Protein 2YV7 (pdb70)

Sequence (235 aa):
GSSKFDVPEIELIIKASTIDGRRKGACLFCQEYFMDLYLLAELKTISLKVTTVDMQKPPNFEATHPPILIDNGLAILENEKIERHIMKNIPGGYNLFVQDKEVATLIENLYVKLKLMLVKKDEAKNNALLSHLRKINDHLSARNTRFLTGDTMCCFDCELMPRLQHIRVAGKYFVDFEIPTHLTALWRYMYHMYQLDAFTQSCPADQDIINHYKLQQSLKELETPTFTTYIPIDI

CATH classification: 3.40.30.10 (+1 more: 1.20.1050.10)

Nearest PDB structures (foldseek):
  2yv7-assembly1_A  TM=1.004E+00  e=8.165E-45  Drosophila melanogaster
  2yv9-assembly1_B  TM=9.455E-01  e=5.064E-20  Caenorhabditis elegans
  2yv9-assembly1_A  TM=8.974E-01  e=4.040E-20  Caenorhabditis elegans
  5elg-assembly1_A  TM=8.789E-01  e=1.381E-11  Arabidopsis thaliana
  5lol-assembly1_A  TM=8.621E-01  e=1.322E-10  Arabidopsis thaliana

Foldseek 3Di:
DDPVPAQWEKEWEAEPFPFPQPFGFQDLLSLLLLLLVVVLVVVVNYHYHYHYGHVVDGPLQPPAHDGWMATPNDIRGDSVVSLVCQLPPGPVNVVQADDDVPLVVLCPPLQVLLVVCLVAPDVVSLVVSLVSLLSQLVQLVVVVALDNPHVDHHSSRSSPLSSVQLCDLSVCVRHNRDRDQVSPSSLSSLLVLVVDCSNVVSHGFSVNSNVVVCVVVVHDYPDDGDGDRDRPDDD

Radius of gyration: 18.05 Å; Cα contacts (8 Å, |Δi|>4): 337; chains: 1; bounding box: 41×55×50 Å

Solvent-accessible surface area: 12599 Å² total; per-residue (Å²): 136,55,92,164,145,106,76,60,92,1,29,0,17,4,65,8,2,70,39,37,20,191,56,62,12,5,16,12,83,5,6,5,2,17,0,0,0,55,14,0,25,90,126,166,37,6,43,43,100,52,44,52,18,38,68,141,170,78,166,179,59,176,91,34,105,8,0,4,0,32,29,150,77,104,38,22,65,99,48,143,112,0,53,149,17,0,44,94,97,6,62,20,0,140,125,9,22,57,169,24,185,112,0,43,97,31,6,108,98,2,37,63,63,0,89,83,0,7,105,132,138,46,119,76,85,7,74,47,0,43,56,13,0,114,123,0,8,63,22,7,62,88,84,121,44,104,11,0,35,16,106,108,11,0,8,29,0,0,48,0,0,0,22,0,1,0,1,19,8,0,0,81,109,38,5,106,12,110,7,32,69,120,2,60,7,0,6,84,2,0,79,26,0,26,103,29,78,0,3,58,93,3,6,1,4,18,17,3,0,27,10,53,1,33,76,104,61,102,79,174,155,175,117,103,46,74,105,27,72,112,36,64,46,146,90

GO terms:
  GO:0005254 chloride channel activity (F, IDA)
  GO:0031966 mitochondrial membrane (C, IDA)
  GO:0005509 calcium ion binding (F, IDA)
  GO:0008289 lipid binding (F, IDA)
  GO:0097305 response to alcohol (P, IDA)
  GO:0048060 negative gravitaxis (P, IDA)
  GO:0006821 chloride transport (P, IDA)
  GO:0016020 membrane (C, IC)
  GO:0005654 nucleoplasm (C, HDA)
  GO:0005829 cytosol (C, HDA)
  GO:0005739 mitochondrion (C, EXP)

Organism: Drosophila melanogaster (NCBI:txid7227)

InterPro domains:
  IPR036249 Thioredoxin-like superfamily [SSF52833] (29-110)
  IPR036282 Glutathione S-transferase, C-terminal domain superfamily [SSF47616] (122-231)
  IPR053823 CLIC, N-terminal domain [PF22441] (21-104)
  IPR053823 CLIC, N-terminal domain [cd03061] (18-112)

Secondary structure (DSSP, 8-state):
--GGGPPPEEEEEEEB-TTTSSSB---HHHHHHHHHHHHHHHTTSSEEEEEEE-TTS----TTPPSPEEEETTEEE-SHHHHHHHHHHHSTTHHHHS---HHHHHHHTTHHHHHHHHHTS--HHHHHHHHHHHHHHHHHHHHHT-SSSSSSS--HHHHHHHHHHHHHHHHHHHHH-----TT-HHHHHHHHHHHT-HHHHHHPPPHHHHHHHHHHHHT----PPP------SS--

B-factor: mean 37.12, std 13.63, range [17.23, 86.83]

Structure (mmCIF, N/CA/C/O backbone):
data_2YV7
#
_entry.id   2YV7
#
_cell.length_a   39.393
_cell.length_b   63.451
_cell.length_c   114.122
_cell.angle_alpha   90.00
_cell.angle_beta   90.00
_cell.angle_gamma   90.00
#
_symmetry.space_group_name_H-M   'P 21 21 21'
#
loop_
_entity.id
_entity.type
_entity.pdbx_description
1 polymer CG10997-PA
2 non-polymer 'CALCIUM ION'
3 non-polymer 'IODIDE ION'
4 water water
#
loop_
_atom_site.group_PDB
_atom_site.id
_atom_site.type_symbol
_atom_site.label_atom_id
_atom_site.label_alt_id
_atom_site.label_comp_id
_atom_site.label_asym_id
_atom_site.label_entity_id
_atom_site.label_seq_id
_atom_site.pdbx_PDB_ins_code
_atom_site.Cartn_x
_atom_site.Cartn_y
_atom_site.Cartn_z
_atom_site.occupancy
_atom_site.B_iso_or_equiv
_atom_site.auth_seq_id
_atom_site.auth_comp_id
_atom_site.auth_asym_id
_atom_site.auth_atom_id
_atom_site.pdbx_PDB_model_num
ATOM 1 N N . GLY A 1 14 ? 14.105 27.291 30.177 1.00 68.01 14 GLY A N 1
ATOM 2 C CA . GLY A 1 14 ? 13.805 28.239 31.296 1.00 66.61 14 GLY A CA 1
ATOM 3 C C . GLY A 1 14 ? 13.632 27.591 32.662 1.00 64.80 14 GLY A C 1
ATOM 4 O O . GLY A 1 14 ? 14.312 27.967 33.617 1.00 68.73 14 GLY A O 1
ATOM 5 N N . SER A 1 15 ? 12.732 26.612 32.753 1.00 58.24 15 SER A N 1
ATOM 6 C CA . SER A 1 15 ? 12.387 25.963 34.022 1.00 52.85 15 SER A CA 1
ATOM 7 C C . SER A 1 15 ? 12.039 24.509 33.719 1.00 50.74 15 SER A C 1
ATOM 8 O O . SER A 1 15 ? 11.502 24.215 32.650 1.00 47.31 15 SER A O 1
ATOM 11 N N . SER A 1 16 ? 12.331 23.617 34.670 1.00 45.34 16 SER A N 1
ATOM 12 C CA . SER A 1 16 ? 11.893 22.243 34.602 1.00 39.62 16 SER A CA 1
ATOM 13 C C . SER A 1 16 ? 10.360 22.157 34.572 1.00 34.64 16 SER A C 1
ATOM 14 O O . SER A 1 16 ? 9.798 21.212 34.063 1.00 35.79 16 SER A O 1
ATOM 17 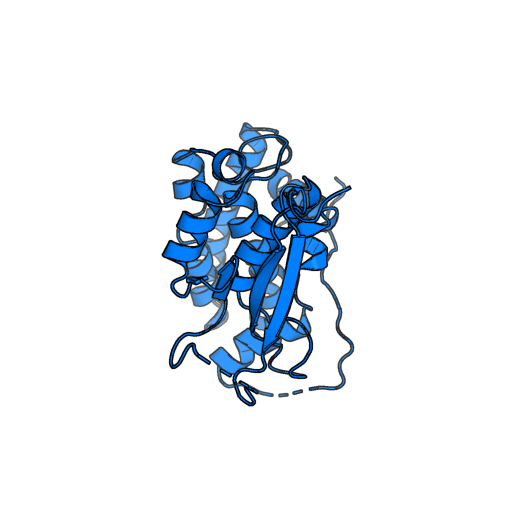N N . LYS A 1 17 ? 9.699 23.165 35.109 1.00 30.64 17 LYS A N 1
ATOM 18 C CA . LYS A 1 17 ? 8.248 23.271 35.060 1.00 31.32 17 LYS A CA 1
ATOM 19 C C . LYS A 1 17 ? 7.617 23.036 33.669 1.00 26.82 17 LYS A C 1
ATOM 20 O O . LYS A 1 17 ? 6.468 22.585 33.569 1.00 30.16 17 LYS A O 1
ATOM 26 N N . PHE A 1 18 ? 8.359 23.355 32.603 1.00 27.39 18 PHE A N 1
ATOM 27 C CA . PHE A 1 18 ? 7.866 23.213 31.223 1.00 33.21 18 PHE A CA 1
ATOM 28 C C . PHE A 1 18 ? 8.284 21.923 30.525 1.00 39.91 18 PHE A C 1
ATOM 29 O O . PHE A 1 18 ? 7.894 21.695 29.377 1.00 39.13 18 PHE A O 1
ATOM 37 N N . ASP A 1 19 ? 9.099 21.099 31.190 1.00 40.95 19 ASP A N 1
ATOM 38 C CA . ASP A 1 19 ? 9.491 19.809 30.607 1.00 45.83 19 ASP A CA 1
ATOM 39 C C . ASP A 1 19 ? 8.240 19.035 30.143 1.00 40.71 19 ASP A C 1
ATOM 40 O O . ASP A 1 19 ? 7.283 18.896 30.925 1.00 43.45 19 ASP A O 1
ATOM 45 N N . VAL A 1 20 ? 8.217 18.531 28.898 1.00 44.61 20 VAL A N 1
ATOM 46 C CA . VAL A 1 20 ? 7.106 17.622 28.532 1.00 45.75 20 VAL A CA 1
ATOM 47 C C . VAL A 1 20 ? 7.325 16.355 29.323 1.00 42.28 20 VAL A C 1
ATOM 48 O O . VAL A 1 20 ? 8.457 16.085 29.709 1.00 43.63 20 VAL A O 1
ATOM 52 N N . PRO A 1 21 ? 6.255 15.603 29.605 1.00 45.14 21 PRO A N 1
ATOM 53 C CA . PRO A 1 21 ? 6.363 14.349 30.363 1.00 46.68 21 PRO A CA 1
ATOM 54 C C . PRO A 1 21 ? 7.238 13.287 29.695 1.00 51.11 21 PRO A C 1
ATOM 55 O O . PRO A 1 21 ? 7.215 13.122 28.466 1.00 46.95 21 PRO A O 1
ATOM 59 N N . GLU A 1 22 ? 8.015 12.571 30.494 1.00 50.86 22 GLU A N 1
ATOM 60 C CA . GLU A 1 22 ? 8.710 11.411 29.954 1.00 50.57 22 GLU A CA 1
ATOM 61 C C . GLU A 1 22 ? 7.888 10.162 30.221 1.00 48.39 22 GLU A C 1
ATOM 62 O O . GLU A 1 22 ? 7.619 9.821 31.369 1.00 43.24 22 GLU A O 1
ATOM 68 N N . ILE A 1 23 ? 7.487 9.473 29.154 1.00 44.21 23 ILE A N 1
ATOM 69 C CA . ILE A 1 23 ? 6.820 8.184 29.333 1.00 39.14 23 ILE A CA 1
ATOM 70 C C . ILE A 1 23 ? 7.816 7.079 29.086 1.00 35.27 23 ILE A C 1
ATOM 71 O O . ILE A 1 23 ? 8.595 7.164 28.135 1.00 35.83 23 ILE A O 1
ATOM 76 N N . GLU A 1 24 ? 7.786 6.054 29.951 1.00 32.09 24 GLU A N 1
ATOM 77 C CA . GLU A 1 24 ? 8.632 4.872 29.807 1.00 36.22 24 GLU A CA 1
ATOM 78 C C . GLU A 1 24 ? 7.765 3.679 29.422 1.00 33.05 24 GLU A C 1
ATOM 79 O O . GLU A 1 24 ? 6.778 3.390 30.089 1.00 34.14 24 GLU A O 1
ATOM 85 N N . LEU A 1 25 ? 8.107 3.016 28.313 1.00 35.76 25 LEU A N 1
ATOM 86 C CA . LEU A 1 25 ? 7.417 1.792 27.934 1.00 30.91 25 LEU A CA 1
ATOM 87 C C . LEU A 1 25 ? 8.363 0.598 28.119 1.00 29.04 25 LEU A C 1
ATOM 88 O O . LEU A 1 25 ? 9.413 0.534 27.502 1.00 29.34 25 LEU A O 1
ATOM 93 N N . ILE A 1 26 ? 7.985 -0.312 29.002 1.00 28.35 26 ILE A N 1
ATOM 94 C CA . ILE A 1 26 ? 8.759 -1.545 29.128 1.00 27.94 26 ILE A CA 1
ATOM 95 C C . ILE A 1 26 ? 8.246 -2.577 28.136 1.00 30.06 26 ILE A C 1
ATOM 96 O O . ILE A 1 26 ? 7.050 -2.881 28.122 1.00 31.92 26 ILE A O 1
ATOM 101 N N . ILE A 1 27 ? 9.161 -3.157 27.352 1.00 29.47 27 ILE A N 1
ATOM 102 C CA . ILE A 1 27 ? 8.789 -4.187 26.346 1.00 30.82 27 ILE A CA 1
ATOM 103 C C . ILE A 1 27 ? 9.589 -5.498 26.499 1.00 33.96 27 ILE A C 1
ATOM 104 O O . ILE A 1 27 ? 10.658 -5.498 27.065 1.00 34.19 27 ILE A O 1
ATOM 109 N N . LYS A 1 28 ? 9.060 -6.601 25.972 1.00 32.60 28 LYS A N 1
ATOM 110 C CA . LYS A 1 28 ? 9.688 -7.921 26.033 1.00 35.06 28 LYS A CA 1
ATOM 111 C C . LYS A 1 28 ? 10.794 -7.951 24.997 1.00 37.01 28 LYS A C 1
ATOM 112 O O . LYS A 1 28 ? 10.603 -7.460 23.862 1.00 34.50 28 LYS A O 1
ATOM 118 N N . ALA A 1 29 ? 11.950 -8.478 25.406 1.00 31.25 29 ALA A N 1
ATOM 119 C CA . ALA A 1 29 ? 13.098 -8.662 24.546 1.00 29.68 29 ALA A CA 1
ATOM 120 C C . ALA A 1 29 ? 12.921 -9.893 23.694 1.00 30.29 29 ALA A C 1
ATOM 121 O O . ALA A 1 29 ? 12.233 -10.849 24.072 1.00 34.75 29 ALA A O 1
ATOM 123 N N . SER A 1 30 ? 13.593 -9.839 22.561 1.00 32.62 30 SER A N 1
ATOM 124 C CA . SER A 1 30 ? 13.878 -10.986 21.740 1.00 33.27 30 SER A CA 1
ATOM 125 C C . SER A 1 30 ? 14.332 -12.156 22.599 1.00 37.20 30 SER A C 1
ATOM 126 O O . SER A 1 30 ? 15.151 -12.019 23.493 1.00 41.13 30 SER A O 1
ATOM 129 N N . THR A 1 31 ? 13.802 -13.295 22.233 1.00 39.19 31 THR A N 1
ATOM 130 C CA . THR A 1 31 ? 14.053 -14.578 22.803 1.00 46.33 31 THR A CA 1
ATOM 131 C C . THR A 1 31 ? 15.265 -15.220 22.132 1.00 44.65 31 THR A C 1
ATOM 132 O O . THR A 1 31 ? 15.674 -16.299 22.509 1.00 51.20 31 THR A O 1
ATOM 136 N N . ILE A 1 32 ? 15.844 -14.547 21.148 1.00 40.70 32 ILE A N 1
ATOM 137 C CA . ILE A 1 32 ? 17.106 -15.003 20.548 1.00 40.89 32 ILE A CA 1
ATOM 138 C C . ILE A 1 32 ? 18.309 -14.389 21.251 1.00 44.96 32 ILE A C 1
ATOM 139 O O . ILE A 1 32 ? 19.227 -15.115 21.649 1.00 46.94 32 ILE A O 1
ATOM 144 N N . ASP A 1 33 ? 18.337 -13.073 21.407 1.00 41.88 33 ASP A N 1
ATOM 145 C CA . ASP A 1 33 ? 19.518 -12.463 22.011 1.00 43.20 33 ASP A CA 1
ATOM 146 C C . ASP A 1 33 ? 19.292 -11.739 23.346 1.00 43.01 33 ASP A C 1
ATOM 147 O O . ASP A 1 33 ? 20.238 -11.283 23.976 1.00 48.89 33 ASP A O 1
ATOM 152 N N . GLY A 1 34 ? 18.042 -11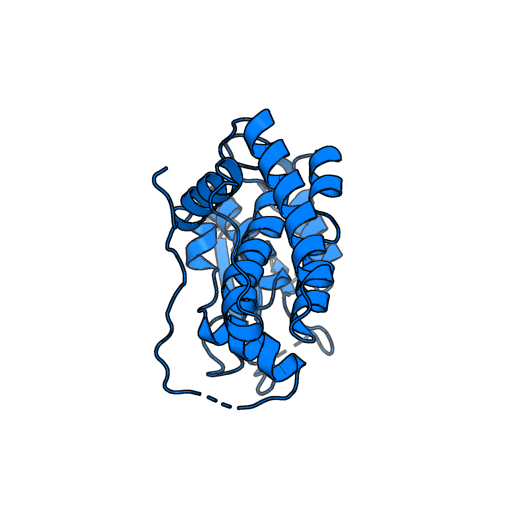.604 23.745 1.00 38.25 34 GLY A N 1
ATOM 153 C CA . GLY A 1 34 ? 17.714 -10.931 24.981 1.00 37.82 34 GLY A CA 1
ATOM 154 C C . GLY A 1 34 ? 17.919 -9.428 25.004 1.00 40.18 34 GLY A C 1
ATOM 155 O O . GLY A 1 34 ? 17.738 -8.807 26.043 1.00 43.82 34 GLY A O 1
ATOM 156 N N . ARG A 1 35 ? 18.291 -8.842 23.869 1.00 41.72 35 ARG A N 1
ATOM 157 C CA . ARG A 1 35 ? 18.545 -7.408 23.798 1.00 43.32 35 ARG A CA 1
ATOM 158 C C . ARG A 1 35 ? 17.681 -6.676 22.772 1.00 42.33 35 ARG A C 1
ATOM 159 O O . ARG A 1 35 ? 17.210 -5.585 23.033 1.00 40.13 35 ARG A O 1
ATOM 167 N N . ARG A 1 36 ? 17.512 -7.267 21.594 1.00 35.57 36 ARG A N 1
ATOM 168 C CA . ARG A 1 36 ? 16.669 -6.680 20.559 1.00 36.15 36 ARG A CA 1
ATOM 169 C C . ARG A 1 36 ? 15.225 -6.634 21.035 1.00 33.98 36 ARG A C 1
ATOM 170 O O . ARG A 1 36 ? 14.818 -7.442 21.849 1.00 31.16 36 ARG A O 1
ATOM 178 N N . LYS A 1 37 ? 14.447 -5.700 20.514 1.00 31.34 37 LYS A N 1
ATOM 179 C CA . LYS A 1 37 ? 13.016 -5.732 20.826 1.00 30.51 37 LYS A CA 1
ATOM 180 C C . LYS A 1 37 ? 12.428 -7.092 20.406 1.00 33.67 37 LYS A C 1
ATOM 181 O O . LYS A 1 37 ? 12.859 -7.642 19.399 1.00 31.46 37 LYS A O 1
ATOM 187 N N . GLY A 1 38 ? 11.430 -7.602 21.133 1.00 30.71 38 GLY A N 1
ATOM 188 C CA . GLY A 1 38 ? 10.810 -8.900 20.802 1.00 33.38 38 GLY A CA 1
ATOM 189 C C . GLY A 1 38 ? 9.581 -8.683 19.911 1.00 30.52 38 GLY A C 1
ATOM 190 O O . GLY A 1 38 ? 9.350 -7.583 19.395 1.00 26.70 38 GLY A O 1
ATOM 191 N N . ALA A 1 39 ? 8.784 -9.722 19.776 1.00 26.82 39 ALA A N 1
ATOM 192 C CA . ALA A 1 39 ? 7.682 -9.732 18.778 1.00 28.59 39 ALA A CA 1
ATOM 193 C C . ALA A 1 39 ? 6.265 -9.621 19.332 1.00 31.84 39 ALA A C 1
ATOM 194 O O . ALA A 1 39 ? 5.285 -9.914 18.601 1.00 29.82 39 ALA A O 1
ATOM 196 N N . CYS A 1 40 ? 6.123 -9.152 20.576 1.00 29.25 40 CYS A N 1
ATOM 197 C CA . CYS A 1 40 ? 4.792 -9.036 21.235 1.00 24.35 40 CYS A CA 1
ATOM 198 C C . CYS A 1 40 ? 3.977 -8.000 20.459 1.00 25.89 40 CYS A C 1
ATOM 199 O O . CYS A 1 40 ? 4.462 -6.887 20.232 1.00 24.86 40 CYS A O 1
ATOM 202 N N . LEU A 1 41 ? 2.758 -8.372 20.032 1.00 22.85 41 LEU A N 1
ATOM 203 C CA . LEU A 1 41 ? 1.918 -7.399 19.313 1.00 24.90 41 LEU A CA 1
ATOM 204 C C . LEU A 1 41 ? 1.474 -6.198 20.190 1.00 24.39 41 LEU A C 1
ATOM 205 O O . LEU A 1 41 ? 1.273 -5.094 19.695 1.00 24.79 41 LEU A O 1
ATOM 210 N N . PHE A 1 42 ? 1.213 -6.474 21.459 1.00 26.24 42 PHE A N 1
ATOM 211 C CA . PHE A 1 42 ? 0.847 -5.378 22.401 1.00 24.77 42 PHE A CA 1
ATOM 212 C C . PHE A 1 42 ? 1.978 -4.403 22.594 1.00 26.94 42 PHE A C 1
ATOM 213 O O . PHE A 1 42 ? 1.777 -3.206 22.491 1.00 27.38 42 PHE A O 1
ATOM 221 N N . CYS A 1 43 ? 3.192 -4.908 22.811 1.00 26.46 43 CYS A N 1
ATOM 222 C CA . CYS A 1 43 ? 4.350 -4.009 22.876 1.00 24.23 43 CYS A CA 1
ATOM 223 C C . CYS A 1 43 ? 4.422 -3.186 21.607 1.00 26.36 43 CYS A C 1
ATOM 224 O O . CYS A 1 43 ? 4.559 -1.968 21.690 1.00 25.02 43 CYS A O 1
ATOM 227 N N . GLN A 1 44 ? 4.281 -3.784 20.399 1.00 22.31 44 GLN A N 1
ATOM 228 C CA . GLN A 1 44 ? 4.484 -2.974 19.229 1.00 24.12 44 GLN A CA 1
ATOM 229 C C . GLN A 1 44 ? 3.374 -1.907 19.075 1.00 23.85 44 GLN A C 1
ATOM 230 O O . GLN A 1 44 ? 3.627 -0.754 18.688 1.00 22.08 44 GLN A O 1
ATOM 236 N N . GLU A 1 45 ? 2.147 -2.310 19.381 1.00 22.63 45 GLU A N 1
ATOM 237 C CA . GLU A 1 45 ? 0.992 -1.421 19.244 1.00 22.79 45 GLU A CA 1
ATOM 238 C C . GLU A 1 45 ? 1.206 -0.157 20.145 1.00 25.09 45 GLU A C 1
ATOM 239 O O . GLU A 1 45 ? 1.044 0.963 19.690 1.00 23.70 45 GLU A O 1
ATOM 245 N N . TYR A 1 46 ? 1.550 -0.383 21.387 1.00 24.18 46 TYR A N 1
ATOM 246 C CA . TYR A 1 46 ? 1.698 0.739 22.357 1.00 25.08 46 TYR A CA 1
ATOM 247 C C . TYR A 1 46 ? 2.998 1.520 22.107 1.00 27.38 46 TYR A C 1
ATOM 248 O O . TYR A 1 46 ? 3.020 2.739 22.267 1.00 28.07 46 TYR A O 1
ATOM 257 N N . PHE A 1 47 ? 4.060 0.847 21.656 1.00 24.07 47 PHE A N 1
ATOM 258 C CA . PHE A 1 47 ? 5.271 1.529 21.191 1.00 24.98 47 PHE A CA 1
ATOM 259 C C . PHE A 1 47 ? 4.860 2.496 20.081 1.00 25.44 47 PHE A C 1
ATOM 260 O O . PHE A 1 47 ? 5.216 3.650 20.062 1.00 27.46 47 PHE A O 1
ATOM 268 N N . MET A 1 48 ? 4.082 2.001 19.101 1.00 23.99 48 MET A N 1
ATOM 269 C CA . MET A 1 48 ? 3.679 2.844 17.993 1.00 23.08 48 MET A CA 1
ATOM 270 C C . MET A 1 48 ? 2.832 4.050 18.459 1.00 22.65 48 MET A C 1
ATOM 271 O O . MET A 1 48 ? 3.064 5.137 17.969 1.00 28.78 48 MET A O 1
ATOM 276 N N . ASP A 1 49 ? 1.841 3.831 19.336 1.00 23.44 49 ASP A N 1
ATOM 277 C CA . ASP A 1 49 ? 0.960 4.926 19.828 1.00 24.00 49 ASP A CA 1
ATOM 278 C C . ASP A 1 49 ? 1.844 5.984 20.470 1.00 28.01 49 ASP A C 1
ATOM 279 O O . ASP A 1 49 ? 1.743 7.177 20.145 1.00 28.34 49 ASP A O 1
ATOM 284 N N . LEU A 1 50 ? 2.757 5.526 21.317 1.00 27.50 50 LEU A N 1
ATOM 285 C CA . LEU A 1 50 ? 3.563 6.520 22.078 1.00 26.66 50 LEU A CA 1
ATOM 286 C C . LEU A 1 50 ? 4.562 7.286 21.183 1.00 30.27 50 LEU A C 1
ATOM 287 O O . LEU A 1 50 ? 4.843 8.482 21.364 1.00 30.67 50 LEU A O 1
ATOM 292 N N . TYR A 1 51 ? 5.118 6.577 20.211 1.00 25.96 51 TYR A N 1
ATOM 293 C CA . TYR A 1 51 ? 6.034 7.182 19.262 1.00 27.54 51 TYR A CA 1
ATOM 294 C C . TYR A 1 51 ? 5.323 8.291 18.509 1.00 30.74 51 TYR A C 1
ATOM 295 O O . TYR A 1 51 ? 5.906 9.374 18.293 1.00 29.96 51 TYR A O 1
ATOM 304 N N . LEU A 1 52 ? 4.074 8.043 18.060 1.00 24.93 52 LEU A N 1
ATOM 305 C CA . LEU A 1 52 ? 3.336 9.047 17.339 1.00 25.79 52 LEU A CA 1
ATOM 306 C C . LEU A 1 52 ? 3.127 10.293 18.237 1.00 29.18 52 LEU A C 1
ATOM 307 O O . LEU A 1 52 ? 3.169 11.400 17.758 1.00 34.28 52 LEU A O 1
ATOM 312 N N . LEU A 1 53 ? 2.852 10.067 19.500 1.00 29.90 53 LEU A N 1
ATOM 313 C CA . LEU A 1 53 ? 2.597 11.180 20.469 1.00 31.85 53 LEU A CA 1
ATOM 314 C C . LEU A 1 53 ? 3.881 11.981 20.755 1.00 36.06 53 LEU A C 1
ATOM 315 O O . LEU A 1 53 ? 3.868 13.220 20.857 1.00 39.14 53 LEU A O 1
ATOM 320 N N . ALA A 1 54 ? 4.987 11.266 20.788 1.00 34.75 54 ALA A N 1
ATOM 321 C CA . ALA A 1 54 ? 6.310 11.857 21.006 1.00 34.21 54 ALA A CA 1
ATOM 322 C C . ALA A 1 54 ? 6.781 12.610 19.760 1.00 40.50 54 ALA A C 1
ATOM 323 O O . ALA A 1 54 ? 7.409 13.660 19.857 1.00 37.76 54 ALA A O 1
ATOM 325 N N . GLU A 1 55 ? 6.467 12.098 18.571 1.00 39.23 55 GLU A N 1
ATOM 326 C CA . GLU A 1 55 ? 6.670 12.890 17.369 1.00 36.88 55 GLU A CA 1
ATOM 327 C C . GLU A 1 55 ? 5.955 14.234 17.413 1.00 41.57 55 GLU A C 1
ATOM 328 O O . GLU A 1 55 ? 6.450 15.237 16.872 1.00 41.75 55 GLU A O 1
ATOM 334 N N . LEU A 1 56 ? 4.770 14.239 18.012 1.00 42.05 56 LEU A N 1
ATOM 335 C CA . LEU A 1 56 ? 3.935 15.426 18.137 1.00 45.25 56 LEU A CA 1
ATOM 336 C C . LEU A 1 56 ? 4.427 16.301 19.292 1.00 49.16 56 LEU A C 1
ATOM 337 O O . LEU A 1 56 ? 3.873 17.365 19.568 1.00 53.34 56 LEU A O 1
ATOM 342 N N . LYS A 1 57 ? 5.493 15.833 19.933 1.00 48.28 57 LYS A N 1
ATOM 343 C CA . LYS A 1 57 ? 6.175 16.509 21.039 1.00 51.31 57 LYS A CA 1
ATOM 344 C C . LYS A 1 57 ? 5.301 16.800 22.277 1.00 50.61 57 LYS A C 1
ATOM 345 O O . LYS A 1 57 ? 5.564 17.755 23.034 1.00 51.44 57 LYS A O 1
ATOM 351 N N . THR A 1 58 ? 4.275 15.977 22.509 1.00 50.54 58 THR A N 1
ATOM 352 C CA . THR A 1 58 ? 3.528 16.116 23.769 1.00 46.70 58 THR A CA 1
ATOM 353 C C . THR A 1 58 ? 4.221 15.385 24.912 1.00 45.52 58 THR A C 1
ATOM 354 O O . THR A 1 58 ? 3.976 15.679 26.092 1.00 43.22 58 THR A O 1
ATOM 358 N N . 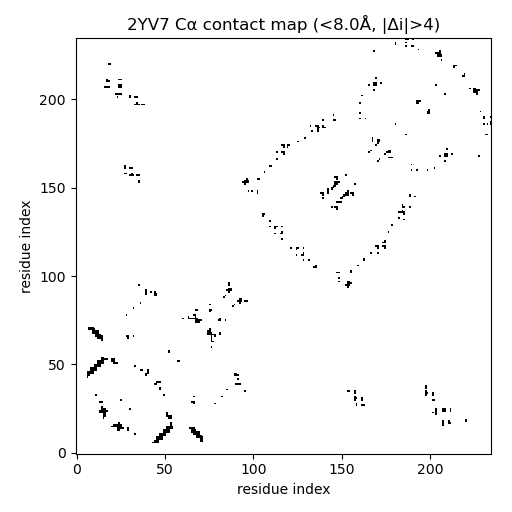ILE A 1 59 ? 5.098 14.451 24.552 1.00 35.65 59 ILE A N 1
ATOM 359 C CA . ILE A 1 59 ? 5.779 13.597 25.539 1.00 34.62 59 ILE A CA 1
ATOM 360 C C . ILE A 1 59 ? 7.181 13.275 25.057 1.00 35.89 59 ILE A C 1
ATOM 361 O O . ILE A 1 59 ? 7.567 13.601 23.932 1.00 37.53 59 ILE A O 1
ATOM 366 N N . SER A 1 60 ? 7.906 12.604 25.945 1.00 37.89 60 SER A N 1
ATOM 367 C CA . SER A 1 60 ? 9.213 12.050 25.728 1.00 42.13 60 SER A CA 1
ATOM 368 C C . SER A 1 60 ? 9.013 10.542 25.878 1.00 41.52 60 SER A C 1
ATOM 369 O O . SER A 1 60 ? 8.322 10.072 26.785 1.00 37.40 60 SER A O 1
ATOM 372 N N . LEU A 1 61 ? 9.584 9.776 24.959 1.00 40.13 61 LEU A N 1
ATOM 373 C CA . LEU A 1 61 ? 9.421 8.335 25.012 1.00 36.17 61 LEU A CA 1
ATOM 374 C C . LEU A 1 61 ? 10.757 7.679 25.310 1.00 36.91 61 LEU A C 1
ATOM 375 O O . LEU A 1 61 ? 11.719 7.897 24.587 1.00 38.55 61 LEU A O 1
ATOM 380 N N . LYS A 1 62 ? 10.751 6.826 26.324 1.00 35.52 62 LYS A N 1
ATOM 381 C CA . LYS A 1 62 ? 11.844 5.947 26.702 1.00 37.88 62 LYS A CA 1
ATOM 382 C C . LYS A 1 62 ? 11.336 4.524 26.638 1.00 35.14 62 LYS A C 1
ATOM 383 O O . LYS A 1 62 ? 10.353 4.172 27.299 1.00 33.55 62 LYS A O 1
ATOM 389 N N . VAL A 1 63 ? 12.006 3.719 25.816 1.00 35.07 63 VAL A N 1
ATOM 390 C CA . VAL A 1 63 ? 11.674 2.307 25.655 1.00 35.38 63 VAL A CA 1
ATOM 391 C C . VAL A 1 63 ? 12.729 1.409 26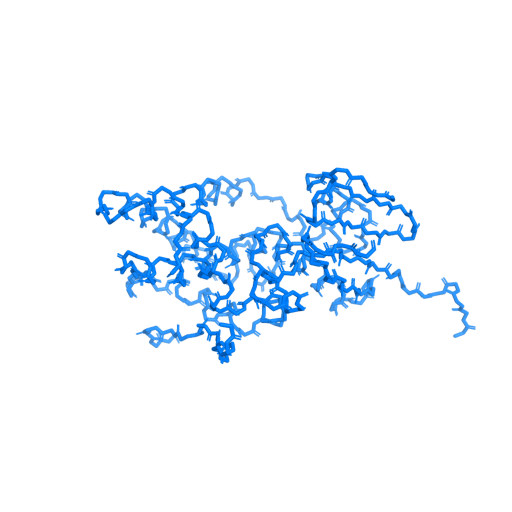.317 1.00 37.38 63 VAL A C 1
ATOM 392 O O . VAL A 1 63 ? 13.914 1.474 25.967 1.00 40.88 63 VAL A O 1
ATOM 396 N N . THR A 1 64 ? 12.274 0.606 27.284 1.00 33.38 64 THR A N 1
ATOM 397 C CA . THR A 1 64 ? 13.098 -0.304 28.076 1.00 38.68 64 THR A CA 1
ATOM 398 C C . THR A 1 64 ? 12.780 -1.741 27.680 1.00 39.21 64 THR A C 1
ATOM 399 O O . THR A 1 64 ? 11.649 -2.190 27.787 1.00 38.97 64 THR A O 1
ATOM 403 N N . THR A 1 65 ? 13.802 -2.470 27.252 1.00 38.46 65 THR A N 1
ATOM 404 C CA . THR A 1 65 ? 13.640 -3.859 26.857 1.00 40.01 65 THR A CA 1
ATOM 405 C C . THR A 1 65 ? 14.036 -4.798 28.014 1.00 41.39 65 THR A C 1
ATOM 406 O O . THR A 1 65 ? 15.126 -4.664 28.578 1.00 43.40 65 THR A O 1
ATOM 410 N N . VAL A 1 66 ? 13.162 -5.717 28.387 1.00 39.14 66 VAL A N 1
ATOM 411 C CA . VAL A 1 66 ? 13.492 -6.712 29.424 1.00 43.14 66 VAL A CA 1
ATOM 412 C C . VAL A 1 66 ? 13.477 -8.156 28.892 1.00 44.19 66 VAL A C 1
ATOM 413 O O . VAL A 1 66 ? 12.545 -8.608 28.209 1.00 41.11 66 VAL A O 1
ATOM 417 N N . ASP A 1 67 ? 14.523 -8.887 29.245 1.00 47.29 67 ASP A N 1
ATOM 418 C CA . ASP A 1 67 ? 14.601 -10.301 28.889 1.00 52.02 67 ASP A CA 1
ATOM 419 C C . ASP A 1 67 ? 13.835 -10.995 29.970 1.00 56.12 67 ASP A C 1
ATOM 420 O O . ASP A 1 67 ? 14.242 -10.975 31.135 1.00 57.78 67 ASP A O 1
ATOM 425 N N . MET A 1 68 ? 12.722 -11.596 29.586 1.00 60.17 68 MET A N 1
ATOM 426 C CA . MET A 1 68 ? 11.790 -12.161 30.553 1.00 65.05 68 MET A CA 1
ATOM 427 C C . MET A 1 68 ? 12.266 -13.433 31.243 1.00 71.74 68 MET A C 1
ATOM 428 O O . MET A 1 68 ? 11.705 -13.835 32.271 1.00 74.85 68 MET A O 1
ATOM 433 N N . GLN A 1 69 ? 13.302 -14.079 30.671 1.00 76.97 69 GLN A N 1
ATOM 434 C CA . GLN A 1 69 ? 13.894 -15.207 31.391 1.00 80.70 69 GLN A CA 1
ATOM 435 C C . GLN A 1 69 ? 15.213 -14.874 32.124 1.00 80.99 69 GLN A C 1
ATOM 436 O O . GLN A 1 69 ? 15.792 -15.723 32.806 1.00 82.70 69 GLN A O 1
ATOM 442 N N . LYS A 1 70 ? 15.651 -13.607 32.031 1.00 79.62 70 LYS A N 1
ATOM 443 C CA . LYS A 1 70 ? 16.725 -13.042 32.856 1.00 78.33 70 LYS A CA 1
ATOM 444 C C . LYS A 1 70 ? 16.394 -11.594 33.248 1.00 75.79 70 LYS A C 1
ATOM 445 O O . LYS A 1 70 ? 17.114 -10.670 32.861 1.00 74.55 70 LYS A O 1
ATOM 451 N N . PRO A 1 71 ? 15.298 -11.390 34.010 1.00 75.93 71 PRO A N 1
ATOM 452 C CA . PRO A 1 71 ? 14.863 -10.037 34.386 1.00 75.55 71 PRO A CA 1
ATOM 453 C C . PRO A 1 71 ? 15.745 -9.431 35.475 1.00 77.34 71 PRO A C 1
ATOM 454 O O . PRO A 1 71 ? 16.045 -10.110 36.461 1.00 77.77 71 PRO A O 1
ATOM 458 N N . PRO A 1 72 ? 16.148 -8.157 35.316 1.00 77.57 72 PRO A N 1
ATOM 459 C CA . PRO A 1 72 ? 17.038 -7.547 36.310 1.00 78.02 72 PRO A CA 1
ATOM 460 C C . PRO A 1 72 ? 16.281 -7.045 37.545 1.00 77.67 72 PRO A C 1
ATOM 461 O O . PRO A 1 72 ? 15.458 -7.776 38.109 1.00 76.52 72 PRO A O 1
ATOM 465 N N . ASN A 1 78 ? 8.678 -5.081 42.031 1.00 71.15 78 ASN A N 1
ATOM 466 C CA . ASN A 1 78 ? 8.139 -3.831 41.476 1.00 71.02 78 ASN A CA 1
ATOM 467 C C . ASN A 1 78 ? 6.860 -4.079 40.699 1.00 67.01 78 ASN A C 1
ATOM 468 O O . ASN A 1 78 ? 5.904 -3.325 40.798 1.00 65.25 78 ASN A O 1
ATOM 473 N N . PHE A 1 79 ? 6.854 -5.152 39.921 1.00 66.77 79 PHE A N 1
ATOM 474 C CA . PHE A 1 79 ? 5.726 -5.459 39.061 1.00 65.42 79 PHE A CA 1
ATOM 475 C C . PHE A 1 79 ? 5.131 -6.821 39.408 1.00 72.95 79 PHE A C 1
ATOM 476 O O . PHE A 1 79 ? 3.925 -7.046 39.243 1.00 75.46 79 PHE A O 1
ATOM 484 N N . GLU A 1 80 ? 5.986 -7.705 39.928 1.00 77.51 80 GLU A N 1
ATOM 485 C CA . GLU A 1 80 ? 5.615 -9.079 40.283 1.00 78.11 80 GLU A CA 1
ATOM 486 C C . GLU A 1 80 ? 5.299 -9.939 39.051 1.00 75.46 80 GLU A C 1
ATOM 487 O O . GLU A 1 80 ? 6.181 -10.209 38.231 1.00 73.41 80 GLU A O 1
ATOM 493 N N . ALA A 1 81 ? 4.043 -10.362 38.932 1.00 73.36 81 ALA A N 1
ATOM 494 C CA . ALA A 1 81 ? 3.670 -11.394 37.970 1.00 71.25 81 ALA A CA 1
ATOM 495 C C . ALA A 1 81 ? 3.230 -10.847 36.598 1.00 69.29 81 ALA A C 1
ATOM 496 O O . ALA A 1 81 ? 2.825 -11.614 35.712 1.00 70.78 81 ALA A O 1
ATOM 498 N N . THR A 1 82 ? 3.320 -9.530 36.420 1.00 62.68 82 THR A N 1
ATOM 499 C CA . THR A 1 82 ? 2.841 -8.903 35.188 1.00 56.83 82 THR A CA 1
ATOM 500 C C . THR A 1 82 ? 3.893 -8.871 34.057 1.00 53.85 82 THR A C 1
ATOM 501 O O . THR A 1 82 ? 5.059 -8.491 34.260 1.00 50.49 82 THR A O 1
ATOM 505 N N . HIS A 1 83 ? 3.447 -9.301 32.880 1.00 49.91 83 HIS A N 1
ATOM 506 C CA . HIS A 1 83 ? 4.237 -9.289 31.648 1.00 50.35 83 HIS A CA 1
ATOM 507 C C . HIS A 1 83 ? 4.204 -7.938 30.931 1.00 44.24 83 HIS A C 1
ATOM 508 O O . HIS A 1 83 ? 3.186 -7.239 30.987 1.00 40.61 83 HIS A O 1
ATOM 515 N N . PRO A 1 84 ? 5.312 -7.573 30.248 1.00 41.53 84 PRO A N 1
ATOM 516 C CA . PRO A 1 84 ? 5.271 -6.406 29.364 1.00 36.42 84 PRO A CA 1
ATOM 517 C C . PRO A 1 84 ? 4.115 -6.530 28.353 1.00 36.52 84 PRO A C 1
ATOM 518 O O . PRO A 1 84 ? 3.615 -7.646 28.121 1.00 36.40 84 PRO A O 1
ATOM 522 N N . PRO A 1 85 ? 3.649 -5.395 27.798 1.00 31.29 85 PRO A N 1
ATOM 523 C CA . PRO A 1 85 ? 4.165 -4.069 28.084 1.00 26.66 85 PRO A CA 1
ATOM 524 C C . PRO A 1 85 ? 3.636 -3.547 29.407 1.00 29.71 85 PRO A C 1
ATOM 525 O O . PRO A 1 85 ? 2.574 -3.959 29.884 1.00 31.62 85 PRO A O 1
ATOM 529 N N . ILE A 1 86 ? 4.406 -2.628 29.949 1.00 31.76 86 ILE A N 1
ATOM 530 C CA . ILE A 1 86 ? 4.068 -1.898 31.164 1.00 29.61 86 ILE A CA 1
ATOM 531 C C . ILE A 1 86 ? 4.383 -0.465 30.874 1.00 30.43 86 ILE A C 1
ATOM 532 O O . ILE A 1 86 ? 5.451 -0.153 30.339 1.00 30.11 86 ILE A O 1
ATOM 537 N N . LEU A 1 87 ? 3.460 0.456 31.216 1.00 30.06 87 LEU A N 1
ATOM 538 C CA . LEU A 1 87 ? 3.653 1.867 30.892 1.00 28.20 87 LEU A CA 1
ATOM 539 C C . LEU A 1 87 ? 3.899 2.651 32.210 1.00 31.93 87 LEU A C 1
ATOM 540 O O . LEU A 1 87 ? 3.133 2.501 33.144 1.00 32.60 87 LEU A O 1
ATOM 545 N N . ILE A 1 88 ? 4.998 3.390 32.269 1.00 34.40 88 ILE A N 1
ATOM 546 C CA . ILE A 1 88 ? 5.370 4.099 33.526 1.00 35.45 88 ILE A CA 1
ATOM 547 C C . ILE A 1 88 ? 5.325 5.579 33.222 1.00 37.62 88 ILE A C 1
ATOM 548 O O . ILE A 1 88 ? 6.038 6.083 32.342 1.00 41.34 88 ILE A O 1
ATOM 553 N N . ASP A 1 89 ? 4.431 6.253 33.943 1.00 43.91 89 ASP A N 1
ATOM 554 C CA . ASP A 1 89 ? 4.142 7.680 33.775 1.00 45.06 89 ASP A CA 1
ATOM 555 C C . ASP A 1 89 ? 4.441 8.355 35.138 1.00 50.61 89 ASP A C 1
ATOM 556 O O . ASP A 1 89 ? 3.647 8.224 36.073 1.00 46.60 89 ASP A O 1
ATOM 561 N N . ASN A 1 90 ? 5.597 9.022 35.262 1.00 53.75 90 ASN A N 1
ATOM 562 C CA . ASN A 1 90 ? 6.007 9.611 36.552 1.00 58.57 90 ASN A CA 1
ATOM 563 C C . ASN A 1 90 ? 5.702 8.675 37.767 1.00 58.15 90 ASN A C 1
ATOM 564 O O . ASN A 1 90 ? 4.856 8.993 38.616 1.00 59.26 90 ASN A O 1
ATOM 569 N N . GLY A 1 91 ? 6.377 7.521 37.823 1.00 57.39 91 GLY A N 1
ATOM 570 C CA . GLY A 1 91 ? 6.300 6.592 38.977 1.00 51.06 91 GLY A CA 1
ATOM 571 C C . GLY A 1 91 ? 5.071 5.714 39.139 1.00 49.51 91 GLY A C 1
ATOM 572 O O . GLY A 1 91 ? 5.083 4.731 39.925 1.00 51.19 91 GLY A O 1
ATOM 573 N N . LEU A 1 92 ? 4.007 6.070 38.410 1.00 49.45 92 LEU A N 1
ATOM 574 C CA . LEU A 1 92 ? 2.783 5.294 38.328 1.00 46.61 92 LEU A CA 1
ATOM 575 C C . LEU A 1 92 ? 2.979 4.238 37.235 1.00 45.22 92 LEU A C 1
ATOM 576 O O . LEU A 1 92 ? 3.327 4.580 36.107 1.00 41.82 92 LEU A O 1
ATOM 581 N N . ALA A 1 93 ? 2.780 2.970 37.579 1.00 33.12 93 ALA A N 1
ATOM 582 C CA . ALA A 1 93 ? 2.975 1.899 36.598 1.00 38.64 93 ALA A CA 1
ATOM 583 C C . ALA A 1 93 ? 1.626 1.334 36.208 1.00 40.70 93 ALA A C 1
ATOM 584 O O . ALA A 1 93 ? 0.875 0.805 37.073 1.00 37.59 93 ALA A O 1
ATOM 586 N N . ILE A 1 94 ? 1.323 1.437 34.907 1.00 38.17 94 ILE A N 1
ATOM 587 C CA . ILE A 1 94 ? 0.122 0.826 34.334 1.00 36.08 94 ILE A CA 1
ATOM 588 C C . ILE A 1 94 ? 0.463 -0.593 33.827 1.00 36.77 94 ILE A C 1
ATOM 589 O O . ILE A 1 94 ? 1.340 -0.767 32.961 1.00 34.93 94 ILE A O 1
ATOM 594 N N . LEU A 1 95 ? -0.227 -1.603 34.354 1.00 38.29 95 LEU A N 1
ATOM 595 C CA . LEU A 1 95 ? 0.158 -3.012 34.151 1.00 38.41 95 LEU A CA 1
ATOM 596 C C . LEU A 1 95 ? -0.722 -3.857 33.217 1.00 39.37 95 LEU A C 1
ATOM 597 O O . LEU A 1 95 ? -0.229 -4.785 32.530 1.00 38.93 95 LEU A O 1
ATOM 602 N N . GLU A 1 96 ? -2.021 -3.586 33.215 1.00 36.77 96 GLU A N 1
ATOM 603 C CA . GLU A 1 96 ? -2.940 -4.327 32.369 1.00 38.91 96 GLU A CA 1
ATOM 604 C C . GLU A 1 96 ? -3.022 -3.631 31.020 1.00 35.58 96 GLU A C 1
ATOM 605 O O . GLU A 1 96 ? -3.134 -2.405 30.968 1.00 34.46 96 GLU A O 1
ATOM 611 N N . ASN A 1 97 ? -2.977 -4.399 29.923 1.00 36.82 97 ASN A N 1
ATOM 612 C CA . ASN A 1 97 ? -2.999 -3.777 28.577 1.00 34.58 97 ASN A CA 1
ATOM 613 C C . ASN A 1 97 ? -4.198 -2.875 28.323 1.00 30.56 97 ASN A C 1
ATOM 614 O O . ASN A 1 97 ? -4.041 -1.773 27.789 1.00 35.20 97 ASN A O 1
ATOM 619 N N . GLU A 1 98 ? -5.394 -3.328 28.709 1.00 31.80 98 GLU A N 1
ATOM 620 C CA . GLU A 1 98 ? -6.595 -2.502 28.514 1.00 37.09 98 GLU A CA 1
ATOM 621 C C . GLU A 1 98 ? -6.480 -1.173 29.241 1.00 34.64 98 GLU A C 1
ATOM 622 O O . GLU A 1 98 ? -6.961 -0.142 28.740 1.00 39.04 98 GLU A O 1
ATOM 628 N N . LYS A 1 99 ? -5.815 -1.182 30.393 1.00 35.69 99 LYS A N 1
ATOM 629 C CA . LYS A 1 99 ? -5.613 0.059 31.179 1.00 36.52 99 LYS A CA 1
ATOM 630 C C . LYS A 1 99 ? -4.529 0.956 30.593 1.00 33.18 99 LYS A C 1
ATOM 631 O O . LYS A 1 99 ? -4.646 2.166 30.679 1.00 31.59 99 LYS A O 1
ATOM 637 N N . ILE A 1 100 ? -3.497 0.358 29.970 1.00 31.10 100 ILE A N 1
ATOM 638 C CA . ILE A 1 100 ? -2.501 1.120 29.228 1.00 31.92 100 ILE A CA 1
ATOM 639 C C . ILE A 1 100 ? -3.148 1.907 28.119 1.00 30.10 100 ILE A C 1
ATOM 640 O O . ILE A 1 100 ? -2.884 3.096 27.961 1.00 34.02 100 ILE A O 1
ATOM 645 N N . GLU A 1 101 ? -4.010 1.248 27.321 1.00 32.24 101 GLU A N 1
ATOM 646 C CA . GLU A 1 101 ? -4.781 1.988 26.286 1.00 33.71 101 GLU A CA 1
ATOM 647 C C . GLU A 1 101 ? -5.578 3.142 26.834 1.00 37.44 101 GLU A C 1
ATOM 648 O O . GLU A 1 101 ? -5.479 4.281 26.345 1.00 32.85 101 GLU A O 1
ATOM 654 N N . ARG A 1 102 ? -6.382 2.824 27.842 1.00 38.65 102 ARG A N 1
ATOM 655 C CA . ARG A 1 102 ? -7.253 3.777 28.491 1.00 45.90 102 ARG A CA 1
ATOM 656 C C . ARG A 1 102 ? -6.410 4.931 28.996 1.00 41.53 102 ARG A C 1
ATOM 657 O O . ARG A 1 102 ? -6.786 6.074 28.802 1.00 38.07 102 ARG A O 1
ATOM 665 N N . HIS A 1 103 ? -5.245 4.633 29.580 1.00 39.25 103 HIS A N 1
ATOM 666 C CA . HIS A 1 103 ? -4.340 5.690 30.087 1.00 34.72 103 HIS A CA 1
ATOM 667 C C . HIS A 1 103 ? -3.784 6.578 28.978 1.00 34.69 103 HIS A C 1
ATOM 668 O O . HIS A 1 103 ? -3.746 7.800 29.108 1.00 40.22 103 HIS A O 1
ATOM 675 N N . ILE A 1 104 ? -3.363 5.972 27.860 1.00 32.70 104 ILE A N 1
ATOM 676 C CA . ILE A 1 104 ? -2.863 6.743 26.749 1.00 32.21 104 ILE A CA 1
ATOM 677 C C . ILE A 1 104 ? -3.952 7.662 26.254 1.00 33.44 104 ILE A C 1
ATOM 678 O O . ILE A 1 104 ? -3.707 8.859 26.078 1.00 43.34 104 ILE A O 1
ATOM 683 N N . MET A 1 105 ? -5.157 7.120 26.090 1.00 39.15 105 MET A N 1
ATOM 684 C CA . MET A 1 105 ? -6.287 7.891 25.550 1.00 41.20 105 MET A CA 1
ATOM 685 C C . MET A 1 105 ? -6.702 9.045 26.460 1.00 42.55 105 MET A C 1
ATOM 686 O O . MET A 1 105 ? -6.940 10.150 25.997 1.00 37.57 105 MET A O 1
ATOM 691 N N . LYS A 1 106 ? -6.826 8.762 27.746 1.00 43.59 106 LYS A N 1
ATOM 692 C CA . LYS A 1 106 ? -7.401 9.731 28.677 1.00 48.60 106 LYS A CA 1
ATOM 693 C C . LYS A 1 106 ? -6.382 10.663 29.319 1.00 47.86 106 LYS A C 1
ATOM 694 O O . LYS A 1 106 ? -6.657 11.850 29.488 1.00 48.43 106 LYS A O 1
ATOM 700 N N . ASN A 1 107 ? -5.194 10.144 29.635 1.00 47.45 107 ASN A N 1
ATOM 701 C CA . ASN A 1 107 ? -4.185 10.879 30.425 1.00 45.80 107 ASN A CA 1
ATOM 702 C C . ASN A 1 107 ? -2.930 11.400 29.717 1.00 48.15 107 ASN A C 1
ATOM 703 O O . ASN A 1 107 ? -2.211 12.262 30.251 1.00 46.22 107 ASN A O 1
ATOM 708 N N . ILE A 1 108 ? -2.649 10.918 28.511 1.00 44.49 108 ILE A N 1
ATOM 709 C CA . ILE A 1 108 ? -1.481 11.424 27.809 1.00 43.08 108 ILE A CA 1
ATOM 710 C C . ILE A 1 108 ? -1.893 12.446 26.740 1.00 44.44 108 ILE A C 1
ATOM 711 O O . ILE A 1 108 ? -2.772 12.166 25.911 1.00 43.17 108 ILE A O 1
ATOM 716 N N . PRO A 1 109 ? -1.286 13.653 26.771 1.00 45.43 109 PRO A N 1
ATOM 717 C CA . PRO A 1 109 ? -1.625 14.671 25.772 1.00 46.28 109 PRO A CA 1
ATOM 718 C C . PRO A 1 109 ? -1.479 14.111 24.377 1.00 45.28 109 PRO A C 1
ATOM 719 O O . PRO A 1 109 ? -0.485 13.440 24.085 1.00 51.76 109 PRO A O 1
ATOM 723 N N . GLY A 1 110 ? -2.471 14.390 23.538 1.00 41.96 110 GLY A N 1
ATOM 724 C CA . GLY A 1 110 ? -2.525 13.891 22.170 1.00 42.32 110 GLY A CA 1
ATOM 725 C C . GLY A 1 110 ? -3.384 12.663 22.037 1.00 36.52 110 GLY A C 1
ATOM 726 O O . GLY A 1 110 ? -3.806 12.324 20.929 1.00 37.36 110 GLY A O 1
ATOM 727 N N . GLY A 1 111 ? -3.646 12.025 23.180 1.00 39.23 111 GLY A N 1
ATOM 728 C CA . GLY A 1 111 ? -4.236 10.690 23.269 1.00 39.43 111 GLY A CA 1
ATOM 729 C C . GLY A 1 111 ? -5.643 10.599 22.720 1.00 46.89 111 GLY A C 1
ATOM 730 O O . GLY A 1 111 ? -5.992 9.627 22.046 1.00 43.11 111 GLY A O 1
ATOM 731 N N . TYR A 1 112 ? -6.463 11.598 23.025 1.00 46.90 112 TYR A N 1
ATOM 732 C CA . TYR A 1 112 ? -7.838 11.657 22.526 1.00 48.55 112 TYR A CA 1
ATOM 733 C C . TYR A 1 112 ? -7.946 11.734 21.022 1.00 45.95 112 TYR A C 1
ATOM 734 O O . TYR A 1 112 ? -8.824 11.095 20.427 1.00 47.67 112 TYR A O 1
ATOM 743 N N . ASN A 1 113 ? -7.067 12.523 20.409 1.00 39.48 113 ASN A N 1
ATOM 744 C CA . ASN A 1 113 ? -6.982 12.588 18.954 1.00 44.61 113 ASN A CA 1
ATOM 745 C C . ASN A 1 113 ? -6.506 11.265 18.345 1.00 41.70 113 ASN A C 1
ATOM 746 O O . ASN A 1 113 ? -6.866 10.942 17.233 1.00 43.36 113 ASN A O 1
ATOM 751 N N . LEU A 1 114 ? -5.693 10.500 19.068 1.00 40.96 114 LEU A N 1
ATOM 752 C CA . LEU A 1 114 ? -5.138 9.271 18.506 1.00 36.58 114 LEU A CA 1
ATOM 753 C C . LEU A 1 114 ? -6.210 8.164 18.577 1.00 33.96 114 LEU A C 1
ATOM 754 O O . LEU A 1 114 ? -6.328 7.301 17.688 1.00 33.28 114 LEU A O 1
ATOM 759 N N . PHE A 1 115 ? -6.981 8.179 19.646 1.00 31.54 115 PHE A N 1
ATOM 760 C CA . PHE A 1 115 ? -8.052 7.227 19.819 1.00 38.36 115 PHE A CA 1
ATOM 761 C C . PHE A 1 115 ? -9.364 7.713 19.193 1.00 41.67 115 PHE A C 1
ATOM 762 O O . PHE A 1 115 ? -10.328 8.000 19.878 1.00 47.73 115 PHE A O 1
ATOM 770 N N . VAL A 1 116 ? -9.364 7.796 17.861 1.00 45.54 116 VAL A N 1
ATOM 771 C CA . VAL A 1 116 ? -10.536 8.189 17.049 1.00 40.96 116 VAL A CA 1
ATOM 772 C C . VAL A 1 116 ? -11.673 7.257 17.403 1.00 47.00 116 VAL A C 1
ATOM 773 O O . VAL A 1 116 ? -11.429 6.093 17.685 1.00 43.07 116 VAL A O 1
ATOM 777 N N . GLN A 1 117 ? -12.901 7.774 17.410 1.00 44.54 117 GLN A N 1
ATOM 778 C CA . GLN A 1 117 ? -14.088 6.935 17.569 1.00 51.74 117 GLN A CA 1
ATOM 779 C C . GLN A 1 117 ? -14.563 6.485 16.196 1.00 48.23 117 GLN A C 1
ATOM 780 O O . GLN A 1 117 ? -14.976 7.296 15.362 1.00 50.13 117 GLN A O 1
ATOM 786 N N . ASP A 1 118 ? -14.442 5.182 15.938 1.00 50.67 118 ASP A N 1
ATOM 787 C CA . ASP A 1 118 ? -14.879 4.611 14.676 1.00 43.82 118 ASP A CA 1
ATOM 788 C C . ASP A 1 118 ? -15.224 3.143 14.934 1.00 42.00 118 ASP A C 1
ATOM 789 O O . ASP A 1 118 ? -14.375 2.269 14.799 1.00 34.03 118 ASP A O 1
ATOM 794 N N . LYS A 1 119 ? -16.471 2.873 15.316 1.00 40.76 119 LYS A N 1
ATOM 795 C CA . LYS A 1 119 ? -16.901 1.511 15.621 1.00 38.83 119 LYS A CA 1
ATOM 796 C C . LYS A 1 119 ? -16.809 0.604 14.402 1.00 34.70 119 LYS A C 1
ATOM 797 O O . LYS A 1 119 ? -16.576 -0.597 14.535 1.00 31.33 119 LYS A O 1
ATOM 803 N N . GLU A 1 120 ? -16.998 1.191 13.224 1.00 32.64 120 GLU A N 1
ATOM 804 C CA . GLU A 1 120 ? -16.882 0.508 11.958 1.00 36.82 120 GLU A CA 1
ATOM 805 C C . GLU A 1 120 ? -15.488 -0.146 11.805 1.00 31.82 120 GLU A C 1
ATOM 806 O O . GLU A 1 120 ? -15.353 -1.378 11.490 1.00 27.79 120 GLU A O 1
ATOM 812 N N . VAL A 1 121 ? -14.479 0.676 12.069 1.00 31.63 121 VAL A N 1
ATOM 813 C CA . VAL A 1 121 ? -13.109 0.223 12.007 1.00 28.14 121 VAL A CA 1
ATOM 814 C C . VAL A 1 121 ? -12.804 -0.790 13.124 1.00 29.27 121 VAL A C 1
ATOM 815 O O . VAL A 1 121 ? -12.156 -1.801 12.856 1.00 26.57 121 VAL A O 1
ATOM 819 N N . ALA A 1 122 ? -13.230 -0.532 14.354 1.00 25.45 122 ALA A N 1
ATOM 820 C CA . ALA A 1 122 ? -13.032 -1.530 15.433 1.00 23.62 122 ALA A CA 1
ATOM 821 C C . ALA A 1 122 ? -13.565 -2.873 14.997 1.00 27.98 122 ALA A C 1
ATOM 822 O O . ALA A 1 122 ? -12.896 -3.890 15.121 1.00 25.66 122 ALA A O 1
ATOM 824 N N . THR A 1 123 ? -14.775 -2.885 14.451 1.00 28.25 123 THR A N 1
ATOM 825 C CA . THR A 1 123 ? -15.395 -4.178 14.134 1.00 24.64 123 THR A CA 1
ATOM 826 C C . THR A 1 123 ? -14.660 -4.817 12.951 1.00 23.24 123 THR A C 1
ATOM 827 O O . THR A 1 123 ? -14.490 -6.050 12.868 1.00 25.46 123 THR A O 1
ATOM 831 N N . LEU A 1 124 ? -14.256 -3.960 12.012 1.00 22.21 124 LEU A N 1
ATOM 832 C CA . LEU A 1 124 ? -13.507 -4.386 10.827 1.00 25.04 124 LEU A CA 1
ATOM 833 C C . LEU A 1 124 ? -12.282 -5.233 11.177 1.00 27.31 124 LEU A C 1
ATOM 834 O O . LEU A 1 124 ? -11.999 -6.218 10.529 1.00 26.94 124 LEU A O 1
ATOM 839 N N . ILE A 1 125 ? -11.484 -4.777 12.147 1.00 25.20 125 ILE A N 1
ATOM 840 C CA . ILE A 1 125 ? -10.226 -5.468 12.411 1.00 24.40 125 ILE A CA 1
ATOM 841 C C . ILE A 1 125 ? -10.283 -6.503 13.546 1.00 24.32 125 ILE A C 1
ATOM 842 O O . ILE A 1 125 ? -9.336 -7.236 13.775 1.00 25.18 125 ILE A O 1
ATOM 847 N N . GLU A 1 126 ? -11.394 -6.548 14.272 1.00 24.92 126 GLU A N 1
ATOM 848 C CA . GLU A 1 126 ? -11.521 -7.462 15.398 1.00 25.37 126 GLU A CA 1
ATOM 849 C C . GLU A 1 126 ? -11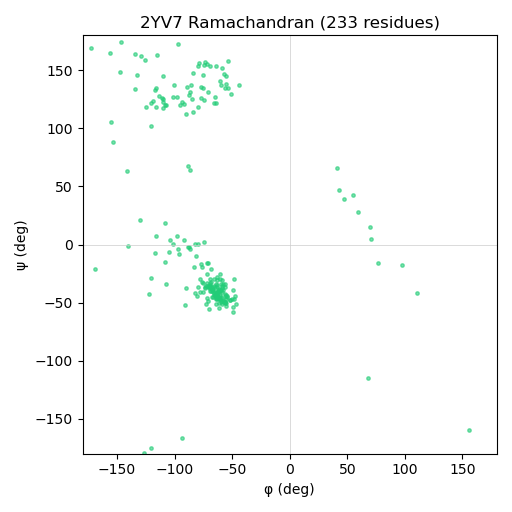.254 -8.916 15.008 1.00 27.57 126 GLU A C 1
ATOM 850 O O . GLU A 1 126 ? -11.699 -9.371 13.929 1.00 25.39 126 GLU A O 1
ATOM 856 N N . ASN A 1 127 ? -10.526 -9.630 15.877 1.00 24.23 127 ASN A N 1
ATOM 857 C CA . ASN A 1 127 ? -10.294 -11.080 15.739 1.00 26.00 127 ASN A CA 1
ATOM 858 C C . ASN A 1 127 ? -9.387 -11.464 14.561 1.00 28.03 127 ASN A C 1
ATOM 859 O O . ASN A 1 127 ? -9.279 -12.626 14.188 1.00 27.30 127 ASN A O 1
ATOM 864 N N . LEU A 1 128 ? -8.678 -10.503 13.998 1.00 25.49 128 LEU A N 1
ATOM 865 C CA . LEU A 1 128 ? -7.777 -10.805 12.894 1.00 26.29 128 LEU A CA 1
ATOM 866 C C . LEU A 1 128 ? -6.650 -11.727 13.338 1.00 27.17 128 LEU A C 1
ATOM 867 O O . LEU A 1 128 ? -6.330 -12.765 12.708 1.00 26.56 128 LEU A O 1
ATOM 872 N N . TYR A 1 129 ? -6.093 -11.421 14.492 1.00 26.57 129 TYR A N 1
ATOM 873 C CA . TYR A 1 129 ? -5.002 -12.231 14.968 1.00 29.00 129 TYR A CA 1
ATOM 874 C C . TYR A 1 129 ? -5.308 -13.710 15.270 1.00 27.18 129 TYR A C 1
ATOM 875 O O . TYR A 1 129 ? -4.496 -14.558 14.900 1.00 29.18 129 TYR A O 1
ATOM 884 N N . VAL A 1 130 ? -6.462 -14.043 15.880 1.00 22.35 130 VAL A N 1
ATOM 885 C CA . VAL A 1 130 ? -6.715 -15.477 16.091 1.00 29.37 130 VAL A CA 1
ATOM 886 C C . VAL A 1 130 ? -6.731 -16.254 14.744 1.00 26.27 130 VAL A C 1
ATOM 887 O O . VAL A 1 130 ? -6.287 -17.400 14.666 1.00 28.27 130 VAL A O 1
ATOM 891 N N . LYS A 1 131 ? -7.145 -15.586 13.646 1.00 24.62 131 LYS A N 1
ATOM 892 C CA . LYS A 1 131 ? -7.147 -16.211 12.356 1.00 23.07 131 LYS A CA 1
ATOM 893 C C . LYS A 1 131 ? -5.732 -16.591 11.917 1.00 22.55 131 LYS A C 1
ATOM 894 O O . LYS A 1 131 ? -5.555 -17.668 11.341 1.00 24.68 131 LYS A O 1
ATOM 900 N N . LEU A 1 132 ? -4.763 -15.705 12.177 1.00 24.71 132 LEU A N 1
ATOM 901 C CA . LEU A 1 132 ? -3.346 -16.021 11.893 1.00 22.96 132 LEU A CA 1
ATOM 902 C C . LEU A 1 132 ? -2.898 -17.156 12.733 1.00 25.77 132 LEU A C 1
ATOM 903 O O . LEU A 1 132 ? -2.369 -18.146 12.235 1.00 26.17 132 LEU A O 1
ATOM 908 N N . LYS A 1 133 ? -3.133 -17.073 14.037 1.00 24.80 133 LYS A N 1
ATOM 909 C CA . LYS A 1 133 ? -2.805 -18.212 14.896 1.00 27.02 133 LYS A CA 1
ATOM 910 C C . LYS A 1 133 ? -3.305 -19.573 14.411 1.00 28.64 133 LYS A C 1
ATOM 911 O O . LYS A 1 133 ? -2.552 -20.548 14.425 1.00 28.79 133 LYS A O 1
ATOM 917 N N . LEU A 1 134 ? -4.560 -19.649 13.997 1.00 26.54 134 LEU A N 1
ATOM 918 C CA . LEU A 1 134 ? -5.124 -20.946 13.606 1.00 29.57 134 LEU A CA 1
ATOM 919 C C . LEU A 1 134 ? -4.489 -21.477 12.324 1.00 23.96 134 LEU A C 1
ATOM 920 O O . LEU A 1 134 ? -4.371 -22.697 12.114 1.00 31.77 134 LEU A O 1
ATOM 925 N N . MET A 1 135 ? -4.099 -20.565 11.436 1.00 26.09 135 MET A N 1
ATOM 926 C CA . MET A 1 135 ? -3.483 -20.934 10.159 1.00 28.43 135 MET A CA 1
ATOM 927 C C . MET A 1 135 ? -2.111 -21.519 10.367 1.00 28.25 135 MET A C 1
ATOM 928 O O . MET A 1 135 ? -1.657 -22.432 9.643 1.00 26.71 135 MET A O 1
ATOM 933 N N . LEU A 1 136 ? -1.427 -21.034 11.388 1.00 28.38 136 LEU A N 1
ATOM 934 C CA . LEU A 1 136 ? -0.033 -21.452 11.592 1.00 29.87 136 LEU A CA 1
ATOM 935 C C . LEU A 1 136 ? 0.110 -22.870 12.189 1.00 34.57 136 LEU A C 1
ATOM 936 O O . LEU A 1 136 ? 1.177 -23.449 12.118 1.00 41.71 136 LEU A O 1
ATOM 941 N N . VAL A 1 137 ? -0.958 -23.367 12.797 1.00 38.33 137 VAL A N 1
ATOM 942 C CA . VAL A 1 137 ? -1.018 -24.680 13.435 1.00 42.48 137 VAL A CA 1
ATOM 943 C C . VAL A 1 137 ? -0.442 -25.758 12.528 1.00 45.92 137 VAL A C 1
ATOM 944 O O . VAL A 1 137 ? 0.268 -26.634 13.005 1.00 49.06 137 VAL A O 1
ATOM 948 N N . LYS A 1 138 ? -0.815 -25.700 11.240 1.00 42.36 138 LYS A N 1
ATOM 949 C CA . LYS A 1 138 ? -0.239 -26.515 10.162 1.00 40.84 138 LYS A CA 1
ATOM 950 C C . LYS A 1 138 ? -0.813 -26.022 8.840 1.00 34.93 138 LYS A C 1
ATOM 951 O O . LYS A 1 138 ? -1.787 -25.291 8.868 1.00 28.53 138 LYS A O 1
ATOM 957 N N . LYS A 1 139 ? -0.264 -26.469 7.709 1.00 30.71 139 LYS A N 1
ATOM 958 C CA . LYS A 1 139 ? -0.746 -26.011 6.417 1.00 33.06 139 LYS A CA 1
ATOM 959 C C . LYS A 1 139 ? -2.186 -26.449 6.219 1.00 35.97 139 LYS A C 1
ATOM 960 O O . LYS A 1 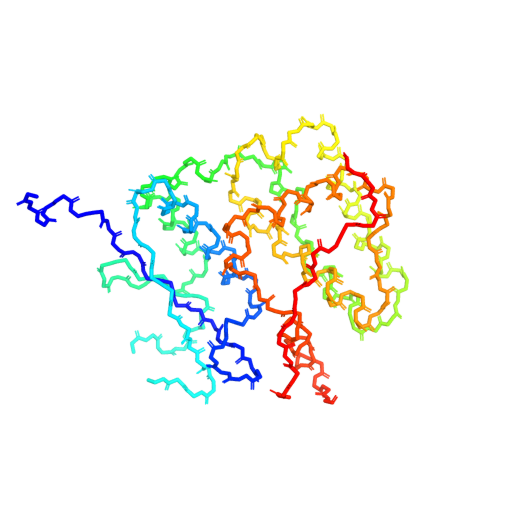139 ? -2.502 -27.639 6.266 1.00 31.60 139 LYS A O 1
ATOM 966 N N . ASP A 1 140 ? -3.068 -25.487 6.008 1.00 28.96 140 ASP A N 1
ATOM 967 C CA . ASP A 1 140 ? -4.503 -25.800 5.866 1.00 30.91 140 ASP A CA 1
ATOM 968 C C . ASP A 1 140 ? -5.098 -24.651 5.046 1.00 28.69 140 ASP A C 1
ATOM 969 O O . ASP A 1 140 ? -5.240 -23.549 5.532 1.00 28.52 140 ASP A O 1
ATOM 974 N N . GLU A 1 141 ? -5.396 -24.914 3.773 1.00 32.05 141 GLU A N 1
ATOM 975 C CA . GLU A 1 141 ? -5.924 -23.892 2.883 1.00 26.07 141 GLU A CA 1
ATOM 976 C C . GLU A 1 141 ? -7.242 -23.302 3.324 1.00 24.25 141 GLU A C 1
ATOM 977 O O . GLU A 1 141 ? -7.569 -22.164 2.967 1.00 28.48 141 GLU A O 1
ATOM 983 N N . ALA A 1 142 ? -8.054 -24.085 4.030 1.00 26.98 142 ALA A N 1
ATOM 984 C CA . ALA A 1 142 ? -9.305 -23.565 4.497 1.00 27.42 142 ALA A CA 1
ATOM 985 C C . ALA A 1 142 ? -9.020 -22.498 5.556 1.00 30.36 142 ALA A C 1
ATOM 986 O O . ALA A 1 142 ? -9.667 -21.470 5.574 1.00 30.47 142 ALA A O 1
ATOM 988 N N . LYS A 1 143 ? -8.003 -22.730 6.391 1.00 26.79 143 LYS A N 1
ATOM 989 C CA . LYS A 1 143 ? -7.679 -21.763 7.449 1.00 30.28 143 LYS A CA 1
ATOM 990 C C . LYS A 1 143 ? -7.023 -20.503 6.806 1.00 26.20 143 LYS A C 1
ATOM 991 O O . LYS A 1 143 ? -7.265 -19.340 7.197 1.00 28.40 143 LYS A O 1
ATOM 997 N N . ASN A 1 144 ? -6.237 -20.737 5.766 1.00 23.81 144 ASN A N 1
ATOM 998 C CA . ASN A 1 144 ? -5.565 -19.680 5.018 1.00 28.56 144 ASN A CA 1
ATOM 999 C C . ASN A 1 144 ? -6.615 -18.777 4.438 1.00 30.85 144 ASN A C 1
ATOM 1000 O O . ASN A 1 144 ? -6.531 -17.542 4.513 1.00 30.57 144 ASN A O 1
ATOM 1005 N N . ASN A 1 145 ? -7.616 -19.406 3.834 1.00 32.96 145 ASN A N 1
ATOM 1006 C CA . ASN A 1 145 ? -8.649 -18.631 3.139 1.00 32.93 145 ASN A CA 1
ATOM 1007 C C . ASN A 1 145 ? -9.592 -17.881 4.085 1.00 31.53 145 ASN A C 1
ATOM 1008 O O . ASN A 1 145 ? -10.183 -16.854 3.730 1.00 33.96 145 ASN A O 1
ATOM 1013 N N . ALA A 1 146 ? -9.741 -18.379 5.317 1.00 27.99 146 ALA A N 1
ATOM 1014 C CA . ALA A 1 146 ? -10.454 -17.603 6.324 1.00 25.01 146 ALA A CA 1
ATOM 1015 C C . ALA A 1 146 ? -9.698 -16.322 6.675 1.00 25.37 146 ALA A C 1
ATOM 1016 O O . ALA A 1 146 ? -10.299 -15.286 6.873 1.00 25.98 146 ALA A O 1
ATOM 1018 N N . LEU A 1 147 ? -8.382 -16.420 6.835 1.00 24.97 147 LEU A N 1
ATOM 1019 C CA . LEU A 1 147 ? -7.615 -15.165 7.049 1.00 21.97 147 LEU A CA 1
ATOM 1020 C C . LEU A 1 147 ? -7.726 -14.300 5.824 1.00 21.41 147 LEU A C 1
ATOM 1021 O O . LEU A 1 147 ? -7.876 -13.070 5.917 1.00 20.95 147 LEU A O 1
ATOM 1026 N N . LEU A 1 148 ? -7.624 -14.891 4.634 1.00 23.87 148 LEU A N 1
ATOM 1027 C CA . LEU A 1 148 ? -7.635 -14.074 3.389 1.00 25.40 148 LEU A CA 1
ATOM 1028 C C . LEU A 1 148 ? -8.961 -13.287 3.263 1.00 22.45 148 LEU A C 1
ATOM 1029 O O . LEU A 1 148 ? -8.987 -12.140 2.840 1.00 24.70 148 LEU A O 1
ATOM 1034 N N . SER A 1 149 ? -10.074 -13.917 3.618 1.00 25.80 149 SER A N 1
ATOM 1035 C CA . SER A 1 149 ? -11.382 -13.252 3.514 1.00 25.29 149 SER A CA 1
ATOM 1036 C C . SER A 1 149 ? -11.418 -11.966 4.377 1.00 25.31 149 SER A C 1
ATOM 1037 O O . SER A 1 149 ? -12.028 -10.954 3.993 1.00 24.17 149 SER A O 1
ATOM 1040 N N . HIS A 1 150 ? -10.799 -12.054 5.553 1.00 23.60 150 HIS A N 1
ATOM 1041 C CA . HIS A 1 150 ? -10.743 -10.885 6.502 1.00 20.22 150 HIS A CA 1
ATOM 1042 C C . HIS A 1 150 ? -9.894 -9.780 5.865 1.00 21.18 150 HIS A C 1
ATOM 1043 O O . HIS A 1 150 ? -10.265 -8.621 5.912 1.00 26.53 150 HIS A O 1
ATOM 1050 N N . LEU A 1 151 ? -8.734 -10.150 5.284 1.00 23.25 151 LEU A N 1
ATOM 1051 C CA . LEU A 1 151 ? -7.828 -9.147 4.657 1.00 20.71 151 LEU A CA 1
ATOM 1052 C C . LEU A 1 151 ? -8.551 -8.512 3.468 1.00 21.59 151 LEU A C 1
ATOM 1053 O O . LEU A 1 151 ? -8.306 -7.365 3.124 1.00 24.58 151 LEU A O 1
ATOM 1058 N N . ARG A 1 152 ? -9.394 -9.309 2.777 1.00 25.55 152 ARG A N 1
ATOM 1059 C CA . ARG A 1 152 ? -10.208 -8.726 1.677 1.00 25.88 152 ARG A CA 1
ATOM 1060 C C . ARG A 1 152 ? -11.120 -7.656 2.156 1.00 22.15 152 ARG A C 1
ATOM 1061 O O . ARG A 1 152 ? -11.278 -6.631 1.510 1.00 26.06 152 ARG A O 1
ATOM 1069 N N . LYS A 1 153 ? -11.773 -7.891 3.278 1.00 24.48 153 LYS A N 1
ATOM 1070 C CA . LYS A 1 153 ? -12.648 -6.877 3.914 1.00 22.63 153 LYS A CA 1
ATOM 1071 C C . LYS A 1 153 ? -11.873 -5.634 4.234 1.00 27.03 153 LYS A C 1
ATOM 1072 O O . LYS A 1 153 ? -12.322 -4.514 3.923 1.00 25.43 153 LYS A O 1
ATOM 1078 N N . ILE A 1 154 ? -10.683 -5.797 4.827 1.00 23.62 154 ILE A N 1
ATOM 1079 C CA . ILE A 1 154 ? -9.834 -4.620 5.132 1.00 22.55 154 ILE A CA 1
ATOM 1080 C C . ILE A 1 154 ? -9.421 -3.920 3.852 1.00 22.94 154 ILE A C 1
ATOM 1081 O O . ILE A 1 154 ? -9.518 -2.746 3.716 1.00 25.25 154 ILE A O 1
ATOM 1086 N N . ASN A 1 155 ? -9.000 -4.687 2.847 1.00 25.01 155 ASN A N 1
ATOM 1087 C CA . ASN A 1 155 ? -8.655 -4.072 1.580 1.00 23.01 155 ASN A CA 1
ATOM 1088 C C . ASN A 1 155 ? -9.803 -3.206 1.004 1.00 21.53 155 ASN A C 1
ATOM 1089 O O . ASN A 1 155 ? -9.579 -2.103 0.502 1.00 23.46 155 ASN A O 1
ATOM 1094 N N . ASP A 1 156 ? -10.997 -3.755 1.052 1.00 27.79 156 ASP A N 1
ATOM 1095 C CA . ASP A 1 156 ? -12.159 -3.140 0.405 1.00 27.08 156 ASP A CA 1
ATOM 1096 C C . ASP A 1 156 ? -12.626 -1.911 1.189 1.00 29.08 156 ASP A C 1
ATOM 1097 O O . ASP A 1 156 ? -12.917 -0.848 0.580 1.00 30.11 156 ASP A O 1
ATOM 1102 N N . HIS A 1 157 ? -12.565 -1.970 2.520 1.00 27.93 157 HIS A N 1
ATOM 1103 C CA . HIS A 1 157 ? -12.618 -0.702 3.356 1.00 23.77 157 HIS A CA 1
ATOM 1104 C C . HIS A 1 157 ? -11.636 0.406 2.890 1.00 29.50 157 HIS A C 1
ATOM 1105 O O . HIS A 1 157 ? -12.047 1.515 2.587 1.00 30.76 157 HIS A O 1
ATOM 1112 N N . LEU A 1 158 ? -10.337 0.100 2.845 1.00 24.19 158 LEU A N 1
ATOM 1113 C CA . LEU A 1 158 ? -9.310 1.020 2.415 1.00 29.44 158 LEU A CA 1
ATOM 1114 C C . LEU A 1 158 ? -9.583 1.607 1.005 1.00 31.24 158 LEU A C 1
ATOM 1115 O O . LEU A 1 158 ? -9.424 2.815 0.771 1.00 36.10 158 LEU A O 1
ATOM 1120 N N . SER A 1 159 ? -9.979 0.727 0.092 1.00 31.15 159 SER A N 1
ATOM 1121 C CA . SER A 1 159 ? -10.288 1.092 -1.289 1.00 34.78 159 SER A CA 1
ATOM 1122 C C . SER A 1 159 ? -11.485 2.055 -1.290 1.00 30.68 159 SER A C 1
ATOM 1123 O O . SER A 1 159 ? -11.454 3.079 -2.011 1.00 32.53 159 SER A O 1
ATOM 1126 N N . ALA A 1 160 ? -12.516 1.767 -0.486 1.00 27.95 160 ALA A N 1
ATOM 1127 C CA . ALA A 1 160 ? -13.750 2.593 -0.450 1.00 33.57 160 ALA A CA 1
ATOM 1128 C C . ALA A 1 160 ? -13.438 3.954 0.167 1.00 35.36 160 ALA A C 1
ATOM 1129 O O . ALA A 1 160 ? -13.895 4.985 -0.334 1.00 40.48 160 ALA A O 1
ATOM 1131 N N . ARG A 1 161 ? -12.604 3.957 1.207 1.00 35.78 161 ARG A N 1
ATOM 1132 C CA . ARG A 1 161 ? -12.279 5.214 1.906 1.00 37.25 161 ARG A CA 1
ATOM 1133 C C . ARG A 1 161 ? -11.275 6.055 1.141 1.00 37.68 161 ARG A C 1
ATOM 1134 O O . ARG A 1 161 ? -11.319 7.273 1.225 1.00 44.64 161 ARG A O 1
ATOM 1142 N N . ASN A 1 162 ? -10.385 5.431 0.368 1.00 34.16 162 ASN A N 1
ATOM 1143 C CA . ASN A 1 162 ? -9.287 6.103 -0.323 1.00 34.31 162 ASN A CA 1
ATOM 1144 C C . ASN A 1 162 ? -8.582 7.146 0.543 1.00 39.40 162 ASN A C 1
ATOM 1145 O O . ASN A 1 162 ? -8.351 8.264 0.123 1.00 37.73 162 ASN A O 1
ATOM 1150 N N . THR A 1 163 ? -8.267 6.761 1.773 1.00 33.11 163 THR A N 1
ATOM 1151 C CA . THR A 1 163 ? -7.457 7.574 2.667 1.00 36.56 163 THR A CA 1
ATOM 1152 C C . THR A 1 163 ? -6.171 6.781 2.892 1.00 35.22 163 THR A C 1
ATOM 1153 O O . THR A 1 163 ? -6.118 5.583 2.564 1.00 33.92 163 THR A O 1
ATOM 1157 N N . ARG A 1 164 ? -5.135 7.455 3.385 1.00 33.68 164 ARG A N 1
ATOM 1158 C CA . ARG A 1 164 ? -3.826 6.843 3.516 1.00 32.55 164 ARG A CA 1
ATOM 1159 C C . ARG A 1 164 ? -3.955 5.782 4.604 1.00 33.71 164 ARG A C 1
ATOM 1160 O O . ARG A 1 164 ? -3.416 4.712 4.432 1.00 33.24 164 ARG A O 1
ATOM 1168 N N . PHE A 1 165 ? -4.686 6.097 5.668 1.00 30.80 165 PHE A N 1
ATOM 1169 C CA . PHE A 1 165 ? -4.792 5.137 6.796 1.00 31.33 165 PHE A CA 1
ATOM 1170 C C . PHE A 1 165 ? -6.236 4.709 7.073 1.00 29.95 165 PHE A C 1
ATOM 1171 O O . PHE A 1 165 ? -7.141 5.052 6.319 1.00 29.50 165 PHE A O 1
ATOM 1179 N N . LEU A 1 166 ? -6.480 3.930 8.126 1.00 25.70 166 LEU A N 1
ATOM 1180 C CA . LEU A 1 166 ? -7.808 3.325 8.252 1.00 26.42 166 LEU A CA 1
ATOM 1181 C C . LEU A 1 166 ? -8.950 4.364 8.415 1.00 29.91 166 LEU A C 1
ATOM 1182 O O . LEU A 1 166 ? -10.067 4.115 8.002 1.00 29.92 166 LEU A O 1
ATOM 1187 N N . THR A 1 167 ? -8.712 5.453 9.117 1.00 26.88 167 THR A N 1
ATOM 1188 C CA . THR A 1 167 ? -9.817 6.371 9.416 1.00 32.41 167 THR A CA 1
ATOM 1189 C C . THR A 1 167 ? -9.607 7.745 8.776 1.00 34.11 167 THR A C 1
ATOM 1190 O O . THR A 1 167 ? -10.388 8.667 9.040 1.00 37.22 167 THR A O 1
ATOM 1194 N N . GLY A 1 168 ? -8.578 7.874 7.949 1.00 30.29 168 GLY A N 1
ATOM 1195 C CA . GLY A 1 168 ? -8.212 9.158 7.298 1.00 32.36 168 GLY A CA 1
ATOM 1196 C C . GLY A 1 168 ? -6.758 9.243 6.892 1.00 38.83 168 GLY A C 1
ATOM 1197 O O . GLY A 1 168 ? -6.089 8.208 6.782 1.00 37.36 168 GLY A O 1
ATOM 1198 N N . ASP A 1 169 ? -6.227 10.461 6.686 1.00 33.07 169 ASP A N 1
ATOM 1199 C CA . ASP A 1 169 ? -4.844 10.557 6.261 1.00 36.05 169 ASP A CA 1
ATOM 1200 C C . ASP A 1 169 ? -3.816 10.613 7.388 1.00 35.13 169 ASP A C 1
ATOM 1201 O O . ASP A 1 169 ? -2.641 10.681 7.104 1.00 35.81 169 ASP A O 1
ATOM 1206 N N . THR A 1 170 ? -4.284 10.615 8.640 1.00 33.75 170 THR A N 1
ATOM 1207 C CA . THR A 1 170 ? -3.460 10.610 9.840 1.00 35.12 170 THR A CA 1
ATOM 1208 C C . THR A 1 170 ? -3.588 9.245 10.539 1.00 31.51 170 THR A C 1
ATOM 1209 O O . THR A 1 170 ? -4.686 8.670 10.544 1.00 31.56 170 THR A O 1
ATOM 1213 N N . MET A 1 171 ? -2.495 8.777 11.136 1.00 27.43 171 MET A N 1
ATOM 1214 C CA . MET A 1 171 ? -2.495 7.565 11.948 1.00 33.19 171 MET A CA 1
ATOM 1215 C C . MET A 1 171 ? -3.428 7.667 13.127 1.00 33.04 171 MET A C 1
ATOM 1216 O O . MET A 1 171 ? -3.494 8.704 13.801 1.00 30.88 171 MET A O 1
ATOM 1221 N N . CYS A 1 172 ? -4.169 6.581 13.378 1.00 30.04 172 CYS A N 1
ATOM 1222 C CA . CYS A 1 172 ? -4.856 6.449 14.656 1.00 29.33 172 CYS A CA 1
ATOM 1223 C C . CYS A 1 172 ? -4.535 5.130 15.370 1.00 22.92 172 CYS A C 1
ATOM 1224 O O . CYS A 1 172 ? -3.754 4.264 14.874 1.00 26.31 172 CYS A O 1
ATOM 1227 N N . CYS A 1 173 ? -5.148 4.963 16.525 1.00 23.64 173 CYS A N 1
ATOM 1228 C CA . CYS A 1 173 ? -5.003 3.776 17.373 1.00 26.08 173 CYS A CA 1
ATOM 1229 C C . CYS A 1 173 ? -5.181 2.451 16.599 1.00 30.68 173 CYS A C 1
ATOM 1230 O O . CYS A 1 173 ? -4.537 1.423 16.913 1.00 26.23 173 CYS A O 1
ATOM 1233 N N . PHE A 1 174 ? -6.135 2.450 15.664 1.00 25.55 174 PHE A N 1
ATOM 1234 C CA . PHE A 1 174 ? -6.494 1.205 14.968 1.00 23.45 174 PHE A CA 1
ATOM 1235 C C . PHE A 1 174 ? -5.385 0.815 14.014 1.00 22.01 174 PHE A C 1
ATOM 1236 O O . PHE A 1 174 ? -5.160 -0.375 13.793 1.00 22.39 174 PHE A O 1
ATOM 1244 N N . ASP A 1 175 ? -4.699 1.805 13.443 1.00 21.54 175 ASP A N 1
ATOM 1245 C CA . ASP A 1 175 ? -3.531 1.535 12.594 1.00 22.70 175 ASP A CA 1
ATOM 1246 C C . ASP A 1 175 ? -2.407 0.862 13.401 1.00 23.62 175 ASP A C 1
ATOM 1247 O O . ASP A 1 175 ? -1.775 -0.121 12.958 1.00 23.88 175 ASP A O 1
ATOM 1252 N N . CYS A 1 176 ? -2.165 1.366 14.614 1.00 23.20 176 CYS A N 1
ATOM 1253 C CA . CYS A 1 176 ? -1.120 0.787 15.446 1.00 21.91 176 CYS A CA 1
ATOM 1254 C C . CYS A 1 176 ? -1.485 -0.627 15.919 1.00 20.69 176 CYS A C 1
ATOM 1255 O O . CYS A 1 176 ? -0.602 -1.454 16.267 1.00 22.15 176 CYS A O 1
ATOM 1258 N N . GLU A 1 177 ? -2.788 -0.990 15.910 1.00 20.06 177 GLU A N 1
ATOM 1259 C CA . GLU A 1 177 ? -3.171 -2.382 16.185 1.00 21.99 177 GLU A CA 1
ATOM 1260 C C . GLU A 1 177 ? -3.024 -3.223 14.865 1.00 19.89 177 GLU A C 1
ATOM 1261 O O . GLU A 1 177 ? -2.614 -4.381 14.930 1.00 21.42 177 GLU A O 1
ATOM 1267 N N . LEU A 1 178 ? -3.440 -2.658 13.704 1.00 19.99 178 LEU A N 1
ATOM 1268 C CA . LEU A 1 178 ? -3.479 -3.434 12.463 1.00 20.40 178 LEU A CA 1
ATOM 1269 C C . LEU A 1 178 ? -2.082 -3.726 11.915 1.00 20.09 178 LEU A C 1
ATOM 1270 O O . LEU A 1 178 ? -1.786 -4.843 11.489 1.00 22.49 178 LEU A O 1
ATOM 1275 N N . MET A 1 179 ? -1.238 -2.691 11.897 1.00 20.73 179 MET A N 1
ATOM 1276 C CA . MET A 1 179 ? 0.051 -2.799 11.171 1.00 19.88 179 MET A CA 1
ATOM 1277 C C . MET A 1 179 ? 0.934 -3.902 11.743 1.00 21.22 179 MET A C 1
ATOM 1278 O O . MET A 1 179 ? 1.474 -4.723 10.952 1.00 21.53 179 MET A O 1
ATOM 1283 N N . PRO A 1 180 ? 1.100 -3.970 13.071 1.00 22.05 180 PRO A N 1
ATOM 1284 C CA . PRO A 1 180 ? 1.896 -5.087 13.630 1.00 24.07 180 PRO A CA 1
ATOM 1285 C C . PRO A 1 180 ? 1.314 -6.481 13.252 1.00 24.15 180 PRO A C 1
ATOM 1286 O O . PRO A 1 180 ? 2.058 -7.382 12.831 1.00 19.81 180 PRO A O 1
ATOM 1290 N N . ARG A 1 181 ? -0.033 -6.600 13.215 1.00 18.54 181 ARG A N 1
ATOM 1291 C CA . ARG A 1 181 ? -0.588 -7.932 12.809 1.00 19.06 181 ARG A CA 1
ATOM 1292 C C . ARG A 1 181 ? -0.331 -8.222 11.322 1.00 20.09 181 ARG A C 1
ATOM 1293 O O . ARG A 1 181 ? -0.060 -9.325 10.974 1.00 21.73 181 ARG A O 1
ATOM 1301 N N . LEU A 1 182 ? -0.379 -7.222 10.425 1.00 18.15 182 LEU A N 1
ATOM 1302 C CA . LEU A 1 182 ? -0.050 -7.431 9.013 1.00 19.91 182 LEU A CA 1
ATOM 1303 C C . LEU A 1 182 ? 1.393 -7.906 8.849 1.00 22.65 182 LEU A C 1
ATOM 1304 O O . LEU A 1 182 ? 1.698 -8.864 8.088 1.00 20.97 182 LEU A O 1
ATOM 1309 N N . GLN A 1 183 ? 2.265 -7.340 9.641 1.00 21.56 183 GLN A N 1
ATOM 1310 C CA . GLN A 1 183 ? 3.662 -7.786 9.596 1.00 20.83 183 GLN A CA 1
ATOM 1311 C C . GLN A 1 183 ? 3.849 -9.242 10.097 1.00 19.93 183 GLN A C 1
ATOM 1312 O O . GLN A 1 183 ? 4.554 -10.003 9.401 1.00 23.50 183 GLN A O 1
ATOM 1318 N N . HIS A 1 184 ? 3.179 -9.700 11.175 1.00 17.91 184 HIS A N 1
ATOM 1319 C CA . HIS A 1 184 ? 3.298 -11.100 11.595 1.00 22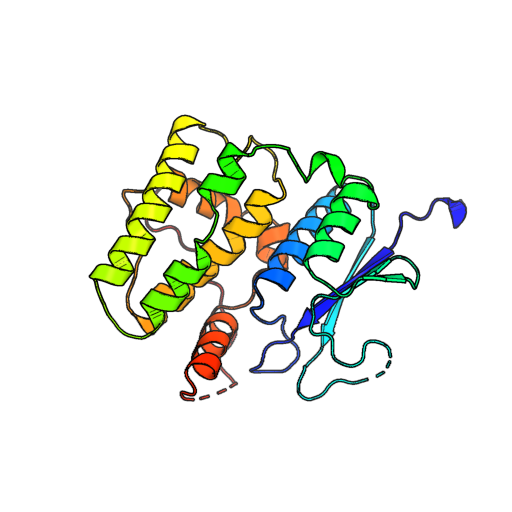.54 184 HIS A CA 1
ATOM 1320 C C . HIS A 1 184 ? 2.668 -11.999 10.530 1.00 19.93 184 HIS A C 1
ATOM 1321 O O . HIS A 1 184 ? 3.162 -13.049 10.230 1.00 21.80 184 HIS A O 1
ATOM 1328 N N . ILE A 1 185 ? 1.546 -11.556 9.951 1.00 17.23 185 ILE A N 1
ATOM 1329 C CA . ILE A 1 185 ? 0.912 -12.310 8.836 1.00 17.63 185 ILE A CA 1
ATOM 1330 C C . ILE A 1 185 ? 1.898 -12.520 7.695 1.00 20.18 185 ILE A C 1
ATOM 1331 O O . ILE A 1 185 ? 2.060 -13.680 7.299 1.00 22.38 185 ILE A O 1
ATOM 1336 N N . ARG A 1 186 ? 2.557 -11.468 7.235 1.00 20.42 186 ARG A N 1
ATOM 1337 C CA . ARG A 1 186 ? 3.518 -11.566 6.138 1.00 25.08 186 ARG A CA 1
ATOM 1338 C C . ARG A 1 186 ? 4.650 -12.477 6.548 1.00 24.01 186 ARG A C 1
ATOM 1339 O O . ARG A 1 186 ? 4.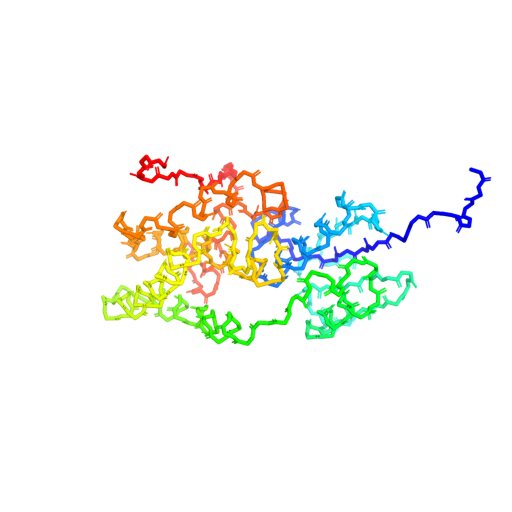955 -13.452 5.846 1.00 24.23 186 ARG A O 1
ATOM 1347 N N . VAL A 1 187 ? 5.286 -12.184 7.681 1.00 23.34 187 VAL A N 1
ATOM 1348 C CA . VAL A 1 187 ? 6.545 -12.908 8.018 1.00 22.71 187 VAL A CA 1
ATOM 1349 C C . VAL A 1 187 ? 6.309 -14.354 8.439 1.00 21.99 187 VAL A C 1
ATOM 1350 O O . VAL A 1 187 ? 6.934 -15.286 7.898 1.00 22.83 187 VAL A O 1
ATOM 1354 N N . ALA A 1 188 ? 5.399 -14.550 9.400 1.00 20.31 188 ALA A N 1
ATOM 1355 C CA . ALA A 1 188 ? 5.181 -15.872 9.939 1.00 19.65 188 ALA A CA 1
ATOM 1356 C C . ALA A 1 188 ? 4.334 -16.681 8.949 1.00 22.67 188 ALA A C 1
ATOM 1357 O O . ALA A 1 188 ? 4.543 -17.853 8.796 1.00 23.94 188 ALA A O 1
ATOM 1359 N N . GLY A 1 189 ? 3.329 -16.046 8.351 1.00 21.92 189 GLY A N 1
ATOM 1360 C CA . GLY A 1 189 ? 2.526 -16.669 7.283 1.00 19.84 189 GLY A CA 1
ATOM 1361 C C . GLY A 1 189 ? 3.399 -17.349 6.220 1.00 22.01 189 GLY A C 1
ATOM 1362 O O . GLY A 1 189 ? 3.198 -18.533 5.903 1.00 23.87 189 GLY A O 1
ATOM 1363 N N . LYS A 1 190 ? 4.371 -16.612 5.706 1.00 22.69 190 LYS A N 1
ATOM 1364 C CA . LYS A 1 190 ? 5.227 -17.098 4.611 1.00 26.80 190 LYS A CA 1
ATOM 1365 C C . LYS A 1 190 ? 6.155 -18.177 5.134 1.00 23.94 190 LYS A C 1
ATOM 1366 O O . LYS A 1 190 ? 6.234 -19.302 4.581 1.00 25.47 190 LYS A O 1
ATOM 1372 N N . TYR A 1 191 ? 6.810 -17.889 6.268 1.00 21.46 191 TYR A N 1
ATOM 1373 C CA . TYR A 1 191 ? 7.810 -18.866 6.780 1.00 23.59 191 TYR A CA 1
ATOM 1374 C C . TYR A 1 191 ? 7.187 -20.226 7.110 1.00 25.30 191 TYR A C 1
ATOM 1375 O O . TYR A 1 191 ? 7.636 -21.319 6.663 1.00 24.73 191 TYR A O 1
ATOM 1384 N N . PHE A 1 192 ? 6.114 -20.197 7.878 1.00 21.56 192 PHE A N 1
ATOM 1385 C CA . PHE A 1 192 ? 5.558 -21.459 8.390 1.00 21.18 192 PHE A CA 1
ATOM 1386 C C . PHE A 1 192 ? 4.703 -22.190 7.388 1.00 26.59 192 PHE A C 1
ATOM 1387 O O . PHE A 1 192 ? 4.834 -23.425 7.303 1.00 25.37 192 PHE A O 1
ATOM 1395 N N . VAL A 1 193 ? 3.831 -21.470 6.681 1.00 23.56 193 VAL A N 1
ATOM 1396 C CA . VAL A 1 193 ? 2.824 -22.185 5.822 1.00 25.43 193 VAL A CA 1
ATOM 1397 C C . VAL A 1 193 ? 2.779 -21.659 4.399 1.00 23.65 193 VAL A C 1
ATOM 1398 O O . VAL A 1 193 ? 1.834 -21.962 3.655 1.00 26.76 193 VAL A O 1
ATOM 1402 N N . ASP A 1 194 ? 3.839 -20.992 3.956 1.00 22.07 194 ASP A N 1
ATOM 1403 C CA . ASP A 1 194 ? 3.859 -20.443 2.605 1.00 25.55 194 ASP A CA 1
ATOM 1404 C C . ASP A 1 194 ? 2.601 -19.671 2.197 1.00 25.74 194 ASP A C 1
ATOM 1405 O O . ASP A 1 194 ? 2.077 -19.817 1.062 1.00 28.77 194 ASP A O 1
ATOM 1410 N N . PHE A 1 195 ? 2.061 -18.912 3.140 1.00 21.84 195 PHE A N 1
ATOM 1411 C CA . PHE A 1 195 ? 0.978 -17.986 2.841 1.00 27.05 195 PHE A CA 1
ATOM 1412 C C . PHE A 1 195 ? 1.530 -16.695 2.357 1.00 25.27 195 PHE A C 1
ATOM 1413 O O . PHE A 1 195 ? 2.513 -16.155 2.935 1.00 29.51 195 PHE A O 1
ATOM 1421 N N . GLU A 1 196 ? 0.903 -16.137 1.297 1.00 22.46 196 GLU A N 1
ATOM 1422 C CA . GLU A 1 196 ? 1.215 -14.783 0.850 1.00 26.80 196 GLU A CA 1
ATOM 1423 C C . GLU A 1 196 ? -0.036 -14.015 0.631 1.00 28.40 196 GLU A C 1
ATOM 1424 O O . GLU A 1 196 ? -0.996 -14.588 0.170 1.00 29.45 196 GLU A O 1
ATOM 1430 N N . ILE A 1 197 ? 0.016 -12.710 0.905 1.00 25.68 197 ILE A N 1
ATOM 1431 C CA . ILE A 1 197 ? -1.120 -11.779 0.698 1.00 26.91 197 ILE A CA 1
ATOM 1432 C C . ILE A 1 197 ? -1.177 -11.418 -0.762 1.00 26.51 197 ILE A C 1
ATOM 1433 O O . ILE A 1 197 ? -0.200 -10.917 -1.326 1.00 28.25 197 ILE A O 1
ATOM 1438 N N . PRO A 1 198 ? -2.290 -11.756 -1.422 1.00 26.75 198 PRO A N 1
ATOM 1439 C CA . PRO A 1 198 ? -2.243 -11.712 -2.885 1.00 27.44 198 PRO A CA 1
ATOM 1440 C C . PRO A 1 198 ? -2.205 -10.330 -3.450 1.00 29.22 198 PRO A C 1
ATOM 1441 O O . PRO A 1 198 ? -2.607 -9.331 -2.765 1.00 29.20 198 PRO A O 1
ATOM 1445 N N . THR A 1 199 ? -1.657 -10.259 -4.674 1.00 28.08 199 THR A N 1
ATOM 1446 C CA . THR A 1 199 ? -1.326 -8.954 -5.284 1.00 32.54 199 THR A CA 1
ATOM 1447 C C . THR A 1 199 ? -2.533 -8.125 -5.709 1.00 33.64 199 THR A C 1
ATOM 1448 O O . THR A 1 199 ? -2.440 -6.912 -5.908 1.00 35.04 199 THR A O 1
ATOM 1452 N N . HIS A 1 200 ? -3.689 -8.756 -5.796 1.00 31.40 200 HIS A N 1
ATOM 1453 C CA . HIS A 1 200 ? -4.880 -8.035 -6.229 1.00 31.27 200 HIS A CA 1
ATOM 1454 C C . HIS A 1 200 ? -5.534 -7.260 -5.089 1.00 31.74 200 HIS A C 1
ATOM 1455 O O . HIS A 1 200 ? -6.531 -6.521 -5.294 1.00 28.04 200 HIS A O 1
ATOM 1462 N N . LEU A 1 201 ? -4.922 -7.363 -3.897 1.00 27.57 201 LEU A N 1
ATOM 1463 C CA . LEU A 1 201 ? -5.368 -6.555 -2.785 1.00 24.15 201 LEU A CA 1
ATOM 1464 C C . LEU A 1 201 ? -4.661 -5.216 -2.831 1.00 29.63 201 LEU A C 1
ATOM 1465 O O . LEU A 1 201 ? -3.886 -4.863 -1.936 1.00 27.65 201 LEU A O 1
ATOM 1470 N N . THR A 1 202 ? -4.932 -4.455 -3.889 1.00 24.55 202 THR A N 1
ATOM 1471 C CA . THR A 1 202 ? -4.184 -3.220 -4.153 1.00 30.55 202 THR A CA 1
ATOM 1472 C C . THR A 1 202 ? -4.177 -2.198 -3.015 1.00 23.56 202 THR A C 1
ATOM 1473 O O . THR A 1 202 ? -3.118 -1.629 -2.719 1.00 30.98 202 THR A O 1
ATOM 1477 N N . ALA A 1 203 ? -5.319 -1.974 -2.384 1.00 23.96 203 ALA A N 1
ATOM 1478 C CA . ALA A 1 203 ? -5.419 -0.895 -1.332 1.00 22.09 203 ALA A CA 1
ATOM 1479 C C . ALA A 1 203 ? -4.642 -1.323 -0.068 1.00 25.54 203 ALA A C 1
ATOM 1480 O O . ALA A 1 203 ? -4.011 -0.487 0.637 1.00 25.76 203 ALA A O 1
ATOM 1482 N N . LEU A 1 204 ? -4.702 -2.619 0.209 1.00 23.52 204 LEU A N 1
ATOM 1483 C CA . LEU A 1 204 ? -3.952 -3.206 1.334 1.00 27.88 204 LEU A CA 1
ATOM 1484 C C . LEU A 1 204 ? -2.440 -3.126 1.102 1.00 26.10 204 LEU A C 1
ATOM 1485 O O . LEU A 1 204 ? -1.671 -2.796 2.010 1.00 24.75 204 LEU A O 1
ATOM 1490 N N . TRP A 1 205 ? -2.004 -3.406 -0.123 1.00 23.81 205 TRP A N 1
ATOM 1491 C CA . TRP A 1 205 ? -0.564 -3.368 -0.404 1.00 24.59 205 TRP A CA 1
ATOM 1492 C C . TRP A 1 205 ? -0.105 -1.925 -0.335 1.00 29.91 205 TRP A C 1
ATOM 1493 O O . TRP A 1 205 ? 0.966 -1.632 0.183 1.00 29.54 205 TRP A O 1
ATOM 1504 N N . ARG A 1 206 ? -0.972 -1.018 -0.761 1.00 27.29 206 ARG A N 1
ATOM 1505 C CA . ARG A 1 206 ? -0.668 0.432 -0.707 1.00 27.41 206 ARG A CA 1
ATOM 1506 C C . ARG A 1 206 ? -0.587 0.881 0.775 1.00 29.57 206 ARG A C 1
ATOM 1507 O O . ARG A 1 206 ? 0.288 1.650 1.149 1.00 27.75 206 ARG A O 1
ATOM 1515 N N . TYR A 1 207 ? -1.468 0.356 1.624 1.00 24.97 207 TYR A N 1
ATOM 1516 C CA . TYR A 1 207 ? -1.405 0.660 3.046 1.00 24.08 207 TYR A CA 1
ATOM 1517 C C . TYR A 1 207 ? -0.051 0.171 3.642 1.00 25.52 207 TYR A C 1
ATOM 1518 O O . TYR A 1 207 ? 0.600 0.895 4.404 1.00 24.92 207 TYR A O 1
ATOM 1527 N N . MET A 1 208 ? 0.355 -1.068 3.308 1.00 24.36 208 MET A N 1
ATOM 1528 C CA . MET A 1 208 ? 1.621 -1.602 3.810 1.00 28.05 208 MET A CA 1
ATOM 1529 C C . MET A 1 208 ? 2.816 -0.807 3.270 1.00 25.50 208 MET A C 1
ATOM 1530 O O . MET A 1 208 ? 3.802 -0.538 3.999 1.00 25.82 208 MET A O 1
ATOM 1535 N N . TYR A 1 209 ? 2.709 -0.369 2.024 1.00 28.05 209 TYR A N 1
ATOM 1536 C CA . TYR A 1 209 ? 3.745 0.454 1.451 1.00 29.86 209 TYR A CA 1
ATOM 1537 C C . TYR A 1 209 ? 3.952 1.661 2.365 1.00 28.42 209 TYR A C 1
ATOM 1538 O O . TYR A 1 209 ? 5.076 1.941 2.806 1.00 31.59 209 TYR A O 1
ATOM 1547 N N . HIS A 1 210 ? 2.872 2.330 2.702 1.00 25.94 210 HIS A N 1
ATOM 1548 C CA . HIS A 1 210 ? 2.948 3.455 3.639 1.00 27.55 210 HIS A CA 1
ATOM 1549 C C . HIS A 1 210 ? 3.393 3.104 5.022 1.00 30.42 210 HIS A C 1
ATOM 1550 O O . HIS A 1 210 ? 4.012 3.911 5.675 1.00 29.27 210 HIS A O 1
ATOM 1557 N N . MET A 1 211 ? 3.016 1.913 5.507 1.00 24.69 211 MET A N 1
ATOM 1558 C CA . MET A 1 211 ? 3.475 1.441 6.811 1.00 23.24 211 MET A CA 1
ATOM 1559 C C . MET A 1 211 ? 4.964 1.335 6.924 1.00 24.94 211 MET A C 1
ATOM 1560 O O . MET A 1 211 ? 5.546 1.658 7.979 1.00 27.58 211 MET A O 1
ATOM 1565 N N . TYR A 1 212 ? 5.607 0.954 5.827 1.00 23.79 212 TYR A N 1
ATOM 1566 C CA . TYR A 1 212 ? 7.043 0.833 5.850 1.00 28.05 212 TYR A CA 1
ATOM 1567 C C . TYR A 1 212 ? 7.756 2.176 5.764 1.00 33.28 212 TYR A C 1
ATOM 1568 O O . TYR A 1 212 ? 8.957 2.216 6.034 1.00 38.36 212 TYR A O 1
ATOM 1577 N N . GLN A 1 213 ? 7.042 3.231 5.343 1.00 30.25 213 GLN A N 1
ATOM 1578 C CA . GLN A 1 213 ? 7.573 4.618 5.307 1.00 30.95 213 GLN A CA 1
ATOM 1579 C C . GLN A 1 213 ? 7.369 5.325 6.644 1.00 37.77 213 GLN A C 1
ATOM 1580 O O . GLN A 1 213 ? 7.837 6.462 6.818 1.00 34.55 213 GLN A O 1
ATOM 1586 N N . LEU A 1 214 ? 6.698 4.664 7.594 1.00 32.48 214 LEU A N 1
ATOM 1587 C CA . LEU A 1 214 ? 6.327 5.326 8.838 1.00 34.52 214 LEU A CA 1
ATOM 1588 C C . LEU A 1 214 ? 7.368 5.099 9.930 1.00 33.97 214 LEU A C 1
ATOM 1589 O O . LEU A 1 214 ? 7.619 3.946 10.319 1.00 33.22 214 LEU A O 1
ATOM 1594 N N . ASP A 1 215 ? 7.924 6.180 10.483 1.00 36.45 215 ASP A N 1
ATOM 1595 C CA . ASP A 1 215 ? 8.933 6.005 11.525 1.00 29.96 215 ASP A CA 1
ATOM 1596 C C . ASP A 1 215 ? 8.420 5.204 12.720 1.00 24.51 215 ASP A C 1
ATOM 1597 O O . ASP A 1 215 ? 9.151 4.389 13.262 1.00 28.53 215 ASP A O 1
ATOM 1602 N N . ALA A 1 216 ? 7.169 5.430 13.118 1.00 25.51 216 ALA A N 1
ATOM 1603 C CA . ALA A 1 216 ? 6.621 4.752 14.307 1.00 26.82 216 ALA A CA 1
ATOM 1604 C C . ALA A 1 216 ? 6.643 3.258 14.051 1.00 23.07 216 ALA A C 1
ATOM 1605 O O . ALA A 1 216 ? 6.825 2.432 14.973 1.00 27.66 216 ALA A O 1
ATOM 1607 N N . PHE A 1 217 ? 6.341 2.906 12.794 1.00 24.31 217 PHE A N 1
ATOM 1608 C CA . PHE A 1 217 ? 6.363 1.491 12.452 1.00 23.52 217 PHE A CA 1
ATOM 1609 C C . PHE A 1 217 ? 7.776 0.924 12.441 1.00 21.59 217 PHE A C 1
ATOM 1610 O O . PHE A 1 217 ? 8.052 -0.032 13.119 1.00 24.12 217 PHE A O 1
ATOM 1618 N N . THR A 1 218 ? 8.651 1.530 11.663 1.00 26.35 218 THR A N 1
ATOM 1619 C CA . THR A 1 218 ? 9.974 0.953 11.431 1.00 29.81 218 THR A CA 1
ATOM 1620 C C . THR A 1 218 ? 10.800 0.977 12.737 1.00 33.80 218 THR A C 1
ATOM 1621 O O . THR A 1 218 ? 11.512 0.007 13.056 1.00 32.65 218 THR A O 1
ATOM 1625 N N . GLN A 1 219 ? 10.649 2.035 13.547 1.00 27.73 219 GLN A N 1
ATOM 1626 C CA . GLN A 1 219 ? 11.307 2.068 14.836 1.00 31.62 219 GLN A CA 1
ATOM 1627 C C . GLN A 1 219 ? 10.837 0.957 15.820 1.00 30.10 219 GLN A C 1
ATOM 1628 O O . GLN A 1 219 ? 11.595 0.523 16.696 1.00 28.65 219 GLN A O 1
ATOM 1634 N N . SER A 1 220 ? 9.582 0.486 15.678 1.00 24.87 220 SER A N 1
ATOM 1635 C CA . SER A 1 220 ? 9.048 -0.418 16.627 1.00 24.44 220 SER A CA 1
ATOM 1636 C C . SER A 1 220 ? 8.993 -1.860 16.090 1.00 20.34 220 SER A C 1
ATOM 1637 O O . SER A 1 220 ? 8.678 -2.799 16.797 1.00 27.64 220 SER A O 1
ATOM 1640 N N . CYS A 1 221 ? 9.319 -2.010 14.822 1.00 23.23 221 CYS A N 1
ATOM 1641 C CA . CYS A 1 221 ? 9.068 -3.320 14.151 1.00 26.16 221 CYS A CA 1
ATOM 1642 C C . CYS A 1 221 ? 10.104 -4.309 14.548 1.00 22.65 221 CYS A C 1
ATOM 1643 O O . CYS A 1 221 ? 11.281 -4.031 14.391 1.00 30.27 221 CYS A O 1
ATOM 1646 N N . PRO A 1 222 ? 9.704 -5.485 15.043 1.00 25.35 222 PRO A N 1
ATOM 1647 C CA . PRO A 1 222 ? 10.797 -6.428 15.307 1.00 25.52 222 PRO A CA 1
ATOM 1648 C C . PRO A 1 222 ? 11.384 -7.021 14.019 1.00 30.96 222 PRO A C 1
ATOM 1649 O O . PRO A 1 222 ? 10.697 -7.066 12.986 1.00 29.15 222 PRO A O 1
ATOM 1653 N N . ALA A 1 223 ? 12.632 -7.491 14.089 1.00 25.82 223 ALA A N 1
ATOM 1654 C CA . ALA A 1 223 ? 13.179 -8.303 12.975 1.00 22.37 223 ALA A CA 1
ATOM 1655 C C . ALA A 1 223 ? 12.386 -9.596 12.651 1.00 20.91 223 ALA A C 1
ATOM 1656 O O . ALA A 1 223 ? 11.833 -10.281 13.528 1.00 24.96 223 ALA A O 1
ATOM 1658 N N . ASP A 1 224 ? 12.460 -10.012 11.389 1.00 21.69 224 ASP A N 1
ATOM 1659 C CA . ASP A 1 224 ? 11.826 -11.246 10.940 1.00 21.74 224 ASP A CA 1
ATOM 1660 C C . ASP A 1 224 ? 12.172 -12.406 11.817 1.00 21.01 224 ASP A C 1
ATOM 1661 O O . ASP A 1 224 ? 11.343 -13.207 12.132 1.00 23.75 224 ASP A O 1
ATOM 1666 N N . GLN A 1 225 ? 13.474 -12.554 12.124 1.00 25.48 225 GLN A N 1
ATOM 1667 C CA . GLN A 1 225 ? 13.937 -13.687 12.905 1.00 26.17 225 GLN A CA 1
ATOM 1668 C C . GLN A 1 225 ? 13.281 -13.791 14.252 1.00 24.71 225 GLN A C 1
ATOM 1669 O O . GLN A 1 225 ? 13.063 -14.879 14.766 1.00 26.61 225 GLN A O 1
ATOM 1675 N N . ASP A 1 226 ? 12.977 -12.650 14.857 1.00 23.45 226 ASP A N 1
ATOM 1676 C CA . ASP A 1 226 ? 12.326 -12.583 16.131 1.00 29.81 226 ASP A CA 1
ATOM 1677 C C . ASP A 1 226 ? 10.839 -12.907 16.020 1.00 27.89 226 ASP A C 1
ATOM 1678 O O . ASP A 1 226 ? 10.308 -13.556 16.878 1.00 23.35 226 ASP A O 1
ATOM 1683 N N . ILE A 1 227 ? 10.165 -12.418 14.977 1.00 24.40 227 ILE A N 1
ATOM 1684 C CA . ILE A 1 227 ? 8.763 -12.828 14.744 1.00 23.46 227 ILE A CA 1
ATOM 1685 C C . ILE A 1 227 ? 8.701 -14.351 14.568 1.00 25.69 227 ILE A C 1
ATOM 1686 O O . ILE A 1 227 ? 7.949 -15.074 15.244 1.00 29.81 227 ILE A O 1
ATOM 1691 N N . ILE A 1 228 ? 9.550 -14.881 13.679 1.00 27.43 228 ILE A N 1
ATOM 1692 C CA . ILE A 1 228 ? 9.610 -16.338 13.485 1.00 23.34 228 ILE A CA 1
ATOM 1693 C C . ILE A 1 228 ? 9.919 -17.151 14.757 1.00 27.41 228 ILE A C 1
ATOM 1694 O O . ILE A 1 228 ? 9.221 -18.118 15.069 1.00 29.60 228 ILE A O 1
ATOM 1699 N N . ASN A 1 229 ? 10.960 -16.752 15.485 1.00 28.87 229 ASN A N 1
ATOM 1700 C CA . ASN A 1 229 ? 11.336 -17.444 16.713 1.00 30.43 229 ASN A CA 1
ATOM 1701 C C . ASN A 1 229 ? 10.165 -17.433 17.713 1.00 32.49 229 ASN A C 1
ATOM 1702 O O . ASN A 1 229 ? 9.872 -18.451 18.358 1.00 35.21 229 ASN A O 1
ATOM 1707 N N . HIS A 1 230 ? 9.481 -16.280 17.794 1.00 30.32 230 HIS A N 1
ATOM 1708 C CA . HIS A 1 230 ? 8.294 -16.115 18.631 1.00 32.86 230 HIS A CA 1
ATOM 1709 C C . HIS A 1 230 ? 7.309 -17.240 18.402 1.00 36.13 230 HIS A C 1
ATOM 1710 O O . HIS A 1 230 ? 6.923 -17.929 19.359 1.00 36.81 230 HIS A O 1
ATOM 1717 N N . TYR A 1 231 ? 6.915 -17.486 17.141 1.00 29.66 231 TYR A N 1
ATOM 1718 C CA . TYR A 1 231 ? 6.066 -18.635 16.830 1.00 29.19 231 TYR A CA 1
ATOM 1719 C C . TYR A 1 231 ? 6.708 -20.011 16.964 1.00 31.29 231 TYR A C 1
ATOM 1720 O O . TYR A 1 231 ? 6.020 -20.974 17.237 1.00 35.30 231 TYR A O 1
ATOM 1729 N N . LYS A 1 232 ? 8.009 -20.128 16.750 1.00 33.33 232 LYS A N 1
ATOM 1730 C CA . LYS A 1 232 ? 8.666 -21.413 16.900 1.00 31.76 232 LYS A CA 1
ATOM 1731 C C . LYS A 1 232 ? 8.544 -21.867 18.357 1.00 39.14 232 LYS A C 1
ATOM 1732 O O . LYS A 1 232 ? 8.170 -22.994 18.636 1.00 37.40 232 LYS A O 1
ATOM 1738 N N . LEU A 1 233 ? 8.822 -20.964 19.294 1.00 35.89 233 LEU A N 1
ATOM 1739 C CA . LEU A 1 233 ? 8.726 -21.299 20.708 0.50 39.27 233 LEU A CA 1
ATOM 1740 C C . LEU A 1 233 ? 7.298 -21.665 21.068 1.00 45.93 233 LEU A C 1
ATOM 1741 O O . LEU A 1 233 ? 7.064 -22.595 21.841 1.00 47.92 233 LEU A O 1
ATOM 1746 N N . GLN A 1 234 ? 6.340 -20.943 20.491 1.00 47.62 234 GLN A N 1
ATOM 1747 C CA . GLN A 1 234 ? 4.927 -21.267 20.673 1.00 51.90 234 GLN A CA 1
ATOM 1748 C C . GLN A 1 234 ? 4.607 -22.695 20.253 1.00 55.80 234 GLN A C 1
ATOM 1749 O O . GLN A 1 234 ? 3.761 -23.333 20.864 1.00 56.62 234 GLN A O 1
ATOM 1755 N N . GLN A 1 235 ? 5.297 -23.189 19.225 1.00 58.99 235 GLN A N 1
ATOM 1756 C CA . GLN A 1 235 ? 5.059 -24.526 18.675 1.00 61.53 235 GLN A CA 1
ATOM 1757 C C . GLN A 1 235 ? 6.150 -25.528 19.105 1.00 64.01 235 GLN A C 1
ATOM 1758 O O . GLN A 1 235 ? 6.147 -26.702 18.682 1.00 57.96 235 GLN A O 1
ATOM 1764 N N . SER A 1 236 ? 7.064 -25.048 19.957 1.00 64.49 236 SER A N 1
ATOM 1765 C CA . SER A 1 236 ? 8.136 -25.841 20.575 1.00 67.47 236 SER A CA 1
ATOM 1766 C C . SER A 1 236 ? 9.022 -26.574 19.568 1.00 70.07 236 SER A C 1
ATOM 1767 O O . SER A 1 236 ? 9.380 -27.739 19.752 1.00 68.65 236 SER A O 1
ATOM 1770 N N . LEU A 1 237 ? 9.376 -25.867 18.501 1.00 72.70 237 LEU A N 1
ATOM 1771 C CA . LEU A 1 237 ? 10.299 -26.383 17.495 1.00 76.29 237 LEU A CA 1
ATOM 1772 C C . LEU A 1 237 ? 11.707 -25.868 17.786 1.00 78.88 237 LEU A C 1
ATOM 1773 O O . LEU A 1 237 ? 11.904 -25.031 18.678 1.00 79.22 237 LEU A O 1
ATOM 1778 N N . LYS A 1 238 ? 12.683 -26.385 17.039 1.00 81.83 238 LYS A N 1
ATOM 1779 C CA . LYS A 1 238 ? 13.975 -25.706 16.871 1.00 82.00 238 LYS A CA 1
ATOM 1780 C C . LYS A 1 238 ? 14.692 -26.104 15.592 1.00 82.67 238 LYS A C 1
ATOM 1781 O O . LYS A 1 238 ? 14.319 -25.645 14.514 1.00 83.36 238 LYS A O 1
ATOM 1787 N N . GLU A 1 244 ? 21.025 -18.167 16.342 1.00 68.03 244 GLU A N 1
ATOM 1788 C CA . GLU A 1 244 ? 21.382 -17.018 17.179 1.00 67.14 244 GLU A CA 1
ATOM 1789 C C . GLU A 1 244 ? 22.349 -16.046 16.488 1.00 66.16 244 GLU A C 1
ATOM 1790 O O . GLU A 1 244 ? 22.465 -14.886 16.886 1.00 59.80 244 GLU A O 1
ATOM 1796 N N . LEU A 1 245 ? 23.059 -16.530 15.473 1.00 62.53 245 LEU A N 1
ATOM 1797 C CA . LEU A 1 245 ? 23.980 -15.699 14.703 1.00 61.55 245 LEU A CA 1
ATOM 1798 C C . LEU A 1 245 ? 23.395 -15.177 13.392 1.00 58.59 245 LEU A C 1
ATOM 1799 O O . LEU A 1 245 ? 24.141 -14.613 12.586 1.00 60.45 245 LEU A O 1
ATOM 1804 N N . GLU A 1 246 ? 22.091 -15.394 13.148 1.00 52.97 246 GLU A N 1
ATOM 1805 C CA . GLU A 1 246 ? 21.451 -14.900 11.925 1.00 44.89 246 GLU A CA 1
ATOM 1806 C C . GLU A 1 246 ? 21.287 -13.399 12.133 1.00 45.81 246 GLU A C 1
ATOM 1807 O O . GLU A 1 246 ? 20.747 -12.978 13.161 1.00 43.40 246 GLU A O 1
ATOM 1813 N N . THR A 1 247 ? 21.830 -12.615 11.205 1.00 42.06 247 THR A N 1
ATOM 1814 C CA . THR A 1 247 ? 21.788 -11.162 11.298 1.00 40.27 247 THR A CA 1
ATOM 1815 C C . THR A 1 247 ? 20.322 -10.741 11.047 1.00 36.02 247 THR A C 1
ATOM 1816 O O . THR A 1 247 ? 19.691 -11.253 10.118 1.00 38.26 247 THR A O 1
ATOM 1820 N N . PRO A 1 248 ? 19.782 -9.885 11.926 1.00 36.38 248 PRO A N 1
ATOM 1821 C CA . PRO A 1 248 ? 18.374 -9.473 11.761 1.00 32.49 248 PRO A CA 1
ATOM 1822 C C . PRO A 1 248 ? 18.083 -8.866 10.411 1.00 34.90 248 PRO A C 1
ATOM 1823 O O . PRO A 1 248 ? 18.848 -8.021 9.929 1.00 34.18 248 PRO A O 1
ATOM 1827 N N . THR A 1 249 ? 16.978 -9.282 9.787 1.00 29.95 249 THR A N 1
ATOM 1828 C CA . THR A 1 249 ? 16.546 -8.613 8.565 1.00 27.86 249 THR A CA 1
ATOM 1829 C C . THR A 1 249 ? 15.089 -8.244 8.727 1.00 26.13 249 THR A C 1
ATOM 1830 O O . THR A 1 249 ? 14.468 -8.736 9.634 1.00 26.03 249 THR A O 1
ATOM 1834 N N . PHE A 1 250 ? 14.617 -7.321 7.898 1.00 29.24 250 PHE A N 1
ATOM 1835 C CA . PHE A 1 250 ? 13.230 -6.801 7.991 1.00 31.99 250 PHE A CA 1
ATOM 1836 C C . PHE A 1 250 ? 12.526 -6.967 6.657 1.00 33.78 250 PHE A C 1
ATOM 1837 O O . PHE A 1 250 ? 12.977 -6.397 5.666 1.00 30.15 250 PHE A O 1
ATOM 1845 N N . THR A 1 251 ? 11.436 -7.741 6.613 1.00 28.66 251 THR A N 1
ATOM 1846 C CA . THR A 1 251 ? 10.588 -7.801 5.413 1.00 24.39 251 THR A CA 1
ATOM 1847 C C . THR A 1 251 ? 9.917 -6.423 5.180 1.00 24.48 251 THR A C 1
ATOM 1848 O O . THR A 1 251 ? 9.099 -5.944 6.008 1.00 27.12 251 THR A O 1
ATOM 1852 N N . THR A 1 252 ? 10.173 -5.857 4.005 1.00 23.58 252 THR A N 1
ATOM 1853 C CA . THR A 1 252 ? 9.616 -4.572 3.603 1.00 23.98 252 THR A CA 1
ATOM 1854 C C . THR A 1 252 ? 9.182 -4.482 2.139 1.00 26.65 252 THR A C 1
ATOM 1855 O O . THR A 1 252 ? 8.655 -3.418 1.693 1.00 28.76 252 THR A O 1
ATOM 1859 N N . TYR A 1 253 ? 9.373 -5.558 1.381 1.00 28.70 253 TYR A N 1
ATOM 1860 C CA . TYR A 1 253 ? 9.089 -5.444 -0.059 1.00 30.26 253 TYR A CA 1
ATOM 1861 C C . TYR A 1 253 ? 7.613 -5.427 -0.348 1.00 29.77 253 TYR A C 1
ATOM 1862 O O . TYR A 1 253 ? 6.808 -5.976 0.403 1.00 28.43 253 TYR A O 1
ATOM 1871 N N . ILE A 1 254 ? 7.268 -4.816 -1.470 1.00 31.56 254 ILE A N 1
ATOM 1872 C CA . ILE A 1 254 ? 5.889 -4.733 -1.957 1.00 32.18 254 ILE A CA 1
ATOM 1873 C C . ILE A 1 254 ? 5.941 -5.471 -3.335 1.00 34.11 254 ILE A C 1
ATOM 1874 O O . ILE A 1 254 ? 6.797 -5.128 -4.182 1.00 33.08 254 ILE A O 1
ATOM 1879 N N . PRO A 1 255 ? 5.110 -6.527 -3.531 1.00 33.89 255 PRO A N 1
ATOM 1880 C CA . PRO A 1 255 ? 5.137 -7.291 -4.788 1.00 30.45 255 PRO A CA 1
ATOM 1881 C C . PRO A 1 255 ? 4.494 -6.593 -5.981 1.00 35.80 255 PRO A C 1
ATOM 1882 O O . PRO A 1 255 ? 4.465 -7.159 -7.073 1.00 38.51 255 PRO A O 1
ATOM 1886 N N . ILE A 1 256 ? 4.012 -5.374 -5.802 1.00 36.50 256 ILE A N 1
ATOM 1887 C CA . ILE A 1 256 ? 3.412 -4.642 -6.939 1.00 44.97 256 ILE A CA 1
ATOM 1888 C C . ILE A 1 256 ? 3.919 -3.229 -6.964 1.00 45.63 256 ILE A C 1
ATOM 1889 O O . ILE A 1 256 ? 4.476 -2.768 -5.976 1.00 41.49 256 ILE A O 1
ATOM 1894 N N . ASP A 1 257 ? 3.732 -2.557 -8.102 1.00 54.10 257 ASP A N 1
ATOM 1895 C CA . ASP A 1 257 ? 3.939 -1.106 -8.223 1.00 59.01 257 ASP A CA 1
ATOM 1896 C C . ASP A 1 257 ? 2.781 -0.365 -7.566 1.00 60.25 257 ASP A C 1
ATOM 1897 O O . ASP A 1 257 ? 1.624 -0.824 -7.627 1.00 59.44 257 ASP A O 1
ATOM 1902 N N . ILE A 1 258 ? 3.079 0.791 -6.971 1.00 59.49 258 ILE A N 1
ATOM 1903 C CA . ILE A 1 258 ? 2.091 1.497 -6.136 1.00 60.64 258 ILE A CA 1
ATOM 1904 C C . ILE A 1 258 ? 1.388 2.730 -6.769 1.00 62.96 258 ILE A C 1
ATOM 1905 O O . ILE A 1 258 ? 2.020 3.731 -7.126 1.00 63.29 258 ILE A O 1
#